Protein AF-A0A534J2T3-F1 (afdb_monomer_lite)

pLDDT: mean 91.85, std 8.79, range [56.56, 98.69]

Sequence (271 aa):
MPLVSGNGFAFAVVSDATGHLTRFYVHPYAFVRPDRTRPLAEGIATTNFIADLAPSSLGAEASVRYIDQSQVIRVSSQYGTGTVFMPFGLPHPALIIDWQGPSAAAATVGWTVRWTHPVASRSAVTVSGVRVRVLRFHGTPEALCLIPLDPGQSNDRGDDAELYGHAAWALMALEPGRSAAPLVRSLLHWRAAHPVPELIRRELSDIEHWRVPAPASVTDRVAREVWRQSEIVLRMAQSREPNSAQRHGHGLIVASLPDGLWFTPWVRDMA

Structure (mmCIF, N/CA/C/O backbone):
data_AF-A0A534J2T3-F1
#
_entry.id   AF-A0A534J2T3-F1
#
loop_
_atom_site.group_PDB
_atom_site.id
_atom_site.type_symbol
_atom_site.label_atom_id
_atom_site.label_alt_id
_atom_site.label_comp_id
_atom_site.label_asym_id
_atom_site.label_entity_id
_atom_site.label_seq_id
_atom_site.pdbx_PDB_ins_code
_atom_site.Cartn_x
_atom_site.Cartn_y
_atom_site.Cartn_z
_atom_site.occupancy
_atom_site.B_iso_or_equiv
_atom_site.auth_seq_id
_atom_site.auth_comp_id
_atom_site.auth_asym_id
_atom_site.auth_atom_id
_atom_site.pdbx_PDB_model_num
ATOM 1 N N . MET A 1 1 ? -4.677 2.406 -16.916 1.00 81.31 1 MET A N 1
ATOM 2 C CA . MET A 1 1 ? -4.353 1.196 -16.135 1.00 81.31 1 MET A CA 1
ATOM 3 C C . MET A 1 1 ? -3.891 1.654 -14.767 1.00 81.31 1 MET A C 1
ATOM 5 O O . MET A 1 1 ? -2.988 2.483 -14.722 1.00 81.31 1 MET A O 1
ATOM 9 N N . PRO A 1 2 ? -4.492 1.151 -13.678 1.00 93.88 2 PRO A N 1
ATOM 10 C CA . PRO A 1 2 ? -4.112 1.563 -12.334 1.00 93.88 2 PRO A CA 1
ATOM 11 C C . PRO A 1 2 ? -2.638 1.250 -12.054 1.00 93.88 2 PRO A C 1
ATOM 13 O O . PRO A 1 2 ? -2.071 0.313 -12.620 1.00 93.88 2 PRO A O 1
ATOM 16 N N . LEU A 1 3 ? -2.029 2.028 -11.163 1.00 97.19 3 LEU A N 1
ATOM 17 C CA . LEU A 1 3 ? -0.681 1.775 -10.667 1.00 97.19 3 LEU A CA 1
ATOM 18 C C . LEU A 1 3 ? -0.761 1.010 -9.350 1.00 97.19 3 LEU A C 1
ATOM 20 O O . LEU A 1 3 ? -1.631 1.262 -8.516 1.00 97.19 3 LEU A O 1
ATOM 24 N N . VAL A 1 4 ? 0.177 0.090 -9.153 1.00 97.69 4 VAL A N 1
ATOM 25 C CA . VAL A 1 4 ? 0.256 -0.744 -7.951 1.00 97.69 4 VAL A CA 1
ATOM 26 C C . VAL A 1 4 ? 1.525 -0.434 -7.186 1.00 97.69 4 VAL A C 1
ATOM 28 O O . VAL A 1 4 ? 2.596 -0.284 -7.768 1.00 97.69 4 VAL A O 1
ATOM 31 N N . SER A 1 5 ? 1.399 -0.380 -5.873 1.00 98.44 5 SER A N 1
ATOM 32 C CA . SER A 1 5 ? 2.520 -0.409 -4.952 1.00 98.44 5 SER A CA 1
ATOM 33 C C . SER A 1 5 ? 2.426 -1.687 -4.120 1.00 98.44 5 SER A C 1
ATOM 35 O O . SER A 1 5 ? 1.334 -2.096 -3.728 1.00 98.44 5 SER A O 1
ATOM 37 N N . GLY A 1 6 ? 3.553 -2.351 -3.881 1.00 97.75 6 GLY A N 1
ATOM 38 C CA . GLY A 1 6 ? 3.606 -3.595 -3.123 1.00 97.75 6 GLY A CA 1
ATOM 39 C C . GLY A 1 6 ? 4.986 -3.818 -2.531 1.00 97.75 6 GLY A C 1
ATOM 40 O O . GLY A 1 6 ? 5.987 -3.403 -3.106 1.00 97.75 6 GLY A O 1
ATOM 41 N N . ASN A 1 7 ? 5.048 -4.487 -1.382 1.00 97.31 7 ASN A N 1
ATOM 42 C CA . ASN A 1 7 ? 6.313 -4.797 -0.705 1.00 97.31 7 ASN A CA 1
ATOM 43 C C . ASN A 1 7 ? 6.554 -6.298 -0.484 1.00 97.31 7 ASN A C 1
ATOM 45 O O . ASN A 1 7 ? 7.475 -6.677 0.250 1.00 97.31 7 ASN A O 1
ATOM 49 N N . GLY A 1 8 ? 5.723 -7.134 -1.110 1.00 96.44 8 GLY A N 1
ATOM 50 C CA . GLY A 1 8 ? 5.697 -8.584 -0.941 1.00 96.44 8 GLY A CA 1
ATOM 51 C C . GLY A 1 8 ? 4.920 -9.067 0.286 1.00 96.44 8 GLY A C 1
ATOM 52 O O . GLY A 1 8 ? 4.858 -10.266 0.520 1.00 96.44 8 GLY A O 1
ATOM 53 N N . PHE A 1 9 ? 4.316 -8.174 1.072 1.00 97.12 9 PHE A N 1
ATOM 54 C CA . PHE A 1 9 ? 3.398 -8.542 2.160 1.00 97.12 9 PHE A CA 1
ATOM 55 C C . PHE A 1 9 ? 1.959 -8.124 1.869 1.00 97.12 9 PHE A C 1
ATOM 57 O O . PHE A 1 9 ? 1.040 -8.627 2.495 1.00 97.12 9 PHE A O 1
ATOM 64 N N . ALA A 1 10 ? 1.759 -7.186 0.948 1.00 97.19 10 ALA A N 1
ATOM 65 C CA . ALA A 1 10 ? 0.463 -6.626 0.607 1.00 97.19 10 ALA A CA 1
ATOM 66 C C . ALA A 1 10 ? 0.568 -5.799 -0.685 1.00 97.19 10 ALA A C 1
ATOM 68 O O . ALA A 1 10 ? 1.675 -5.557 -1.182 1.00 97.19 10 ALA A O 1
ATOM 69 N N . PHE A 1 11 ? -0.584 -5.350 -1.188 1.00 98.12 11 PHE A N 1
ATOM 70 C CA . PHE A 1 11 ? -0.693 -4.462 -2.346 1.00 98.12 11 PHE A CA 1
ATOM 71 C C . PHE A 1 11 ? -1.612 -3.274 -2.073 1.00 98.12 11 PHE A C 1
ATOM 73 O O . PHE A 1 11 ? -2.664 -3.416 -1.452 1.00 98.12 11 PHE A O 1
ATOM 80 N N . ALA A 1 12 ? -1.262 -2.123 -2.634 1.00 98.38 12 ALA A N 1
ATOM 81 C CA . ALA A 1 12 ? -2.115 -0.953 -2.755 1.00 98.38 12 ALA A CA 1
ATOM 82 C C . ALA A 1 12 ? -2.309 -0.608 -4.234 1.00 98.38 12 ALA A C 1
ATOM 84 O O . ALA A 1 12 ? -1.358 -0.659 -5.015 1.00 98.38 12 ALA A O 1
ATOM 85 N N . VAL A 1 13 ? -3.534 -0.248 -4.617 1.00 98.19 13 VAL A N 1
ATOM 86 C CA . VAL A 1 13 ? -3.891 0.061 -6.010 1.00 98.19 13 VAL A CA 1
ATOM 87 C C . VAL A 1 13 ? -4.368 1.503 -6.104 1.00 98.19 13 VAL A C 1
ATOM 89 O O . VAL A 1 13 ? -5.305 1.892 -5.408 1.00 98.19 13 VAL A O 1
ATOM 92 N N . VAL A 1 14 ? -3.753 2.283 -6.989 1.00 98.12 14 VAL A N 1
ATOM 93 C CA . VAL A 1 14 ? -4.101 3.678 -7.276 1.00 98.12 14 VAL A CA 1
ATOM 94 C C . VAL A 1 14 ? -4.698 3.766 -8.676 1.00 98.12 14 VAL A C 1
ATOM 96 O O . VAL A 1 14 ? -4.085 3.344 -9.654 1.00 98.12 14 VAL A O 1
ATOM 99 N N . SER A 1 15 ? -5.903 4.322 -8.775 1.00 96.25 15 SER A N 1
ATOM 100 C CA . SER A 1 15 ? -6.558 4.618 -10.050 1.00 96.25 15 SER A CA 1
ATOM 101 C C . SER A 1 15 ? -5.751 5.663 -10.815 1.00 96.25 15 SER A C 1
ATOM 103 O O . SER A 1 15 ? -5.528 6.755 -10.298 1.00 96.25 15 SER A O 1
ATOM 105 N N . ASP A 1 16 ? -5.347 5.369 -12.051 1.00 94.25 16 ASP A N 1
ATOM 106 C CA . ASP A 1 16 ? -4.656 6.341 -12.906 1.00 94.25 16 ASP A CA 1
ATOM 107 C C . ASP A 1 16 ? -5.592 7.421 -13.458 1.00 94.25 16 ASP A C 1
ATOM 109 O O . ASP A 1 16 ? -5.130 8.491 -13.841 1.00 94.25 16 ASP A O 1
ATOM 113 N N . ALA A 1 17 ? -6.902 7.160 -13.452 1.00 93.31 17 ALA A N 1
ATOM 114 C CA . ALA A 1 17 ? -7.919 8.110 -13.885 1.00 93.31 17 ALA A CA 1
ATOM 115 C C . ALA A 1 17 ? -8.240 9.173 -12.824 1.00 93.31 17 ALA A C 1
ATOM 117 O O . ALA A 1 17 ? -8.604 10.290 -13.175 1.00 93.31 17 ALA A O 1
ATOM 118 N N . THR A 1 18 ? -8.146 8.828 -11.535 1.00 94.38 18 THR A N 1
ATOM 119 C CA . THR A 1 18 ? -8.595 9.713 -10.443 1.00 94.38 18 THR A CA 1
ATOM 120 C C . THR A 1 18 ? -7.515 10.036 -9.417 1.00 94.38 18 THR A C 1
ATOM 122 O O . THR A 1 18 ? -7.668 10.987 -8.664 1.00 94.38 18 THR A O 1
ATOM 125 N N . GLY A 1 19 ? -6.436 9.253 -9.327 1.00 95.94 19 GLY A N 1
ATOM 126 C CA . GLY A 1 19 ? -5.457 9.358 -8.239 1.00 95.94 19 GLY A CA 1
ATOM 127 C C . GLY A 1 19 ? -5.933 8.788 -6.902 1.00 95.94 19 GLY A C 1
ATOM 128 O O . GLY A 1 19 ? -5.190 8.835 -5.924 1.00 95.94 19 GLY A O 1
ATOM 129 N N . HIS A 1 20 ? -7.144 8.227 -6.849 1.00 97.06 20 HIS A N 1
ATOM 130 C CA . HIS A 1 20 ? -7.679 7.605 -5.643 1.00 97.06 20 HIS A CA 1
ATOM 131 C C . HIS A 1 20 ? -7.018 6.253 -5.402 1.00 97.06 20 HIS A C 1
ATOM 133 O O . HIS A 1 20 ? -6.811 5.465 -6.330 1.00 97.06 20 HIS A O 1
ATOM 139 N N . LEU A 1 21 ? -6.760 5.944 -4.137 1.00 97.75 21 LEU A N 1
ATOM 140 C CA . LEU A 1 21 ? -6.407 4.602 -3.718 1.00 97.75 21 LEU A CA 1
ATOM 141 C C . LEU A 1 21 ? -7.692 3.777 -3.615 1.00 97.75 21 LEU A C 1
ATOM 143 O O . LEU A 1 21 ? -8.593 4.075 -2.837 1.00 97.75 21 LEU A O 1
ATOM 147 N N . THR A 1 22 ? -7.788 2.748 -4.447 1.00 97.69 22 THR A N 1
ATOM 148 C CA . THR A 1 22 ? -9.017 1.969 -4.650 1.00 97.69 22 THR A CA 1
ATOM 149 C C . THR A 1 22 ? -8.973 0.608 -3.977 1.00 97.69 22 THR A C 1
ATOM 151 O O . THR A 1 22 ? -10.028 0.002 -3.812 1.00 97.69 22 THR A O 1
ATOM 154 N N . ARG A 1 23 ? -7.784 0.121 -3.594 1.00 97.88 23 ARG A N 1
ATOM 155 C CA . ARG A 1 23 ? -7.586 -1.151 -2.885 1.00 97.88 23 ARG A CA 1
ATOM 156 C C . ARG A 1 23 ? -6.411 -1.071 -1.921 1.00 97.88 23 ARG A C 1
ATOM 158 O O . ARG A 1 23 ? -5.393 -0.456 -2.238 1.00 97.88 23 ARG A O 1
ATOM 165 N N . PHE A 1 24 ? -6.530 -1.784 -0.808 1.00 98.06 24 PHE A N 1
ATOM 166 C CA . PHE A 1 24 ? -5.425 -2.189 0.056 1.00 98.06 24 PHE A CA 1
ATOM 167 C C . PHE A 1 24 ? -5.625 -3.655 0.455 1.00 98.06 24 PHE A C 1
ATOM 169 O O . PHE A 1 24 ? -6.368 -3.956 1.392 1.00 98.06 24 PHE A O 1
ATOM 176 N N . TYR A 1 25 ? -4.975 -4.547 -0.292 1.00 97.31 25 TYR A N 1
ATOM 177 C CA . TYR A 1 25 ? -4.983 -5.992 -0.084 1.00 97.31 25 TYR A CA 1
ATOM 178 C C . TYR A 1 25 ? -3.942 -6.378 0.958 1.00 97.31 25 TYR A C 1
ATOM 180 O O . TYR A 1 25 ? -2.770 -6.050 0.793 1.00 97.31 25 TYR A O 1
ATOM 188 N N . VAL A 1 26 ? -4.345 -7.095 2.005 1.00 94.44 26 VAL A N 1
ATOM 189 C CA . VAL A 1 26 ? -3.479 -7.368 3.171 1.00 94.44 26 VAL A CA 1
ATOM 190 C C . VAL A 1 26 ? -2.531 -8.555 2.995 1.00 94.44 26 VAL A C 1
ATOM 192 O O . VAL A 1 26 ? -1.716 -8.801 3.877 1.00 94.44 26 VAL A O 1
ATOM 195 N N . HIS A 1 27 ? -2.641 -9.249 1.863 1.00 94.19 27 HIS A N 1
ATOM 196 C CA . HIS A 1 27 ? -1.761 -10.337 1.447 1.00 94.19 27 HIS A CA 1
ATOM 197 C C . HIS A 1 27 ? -1.381 -10.166 -0.029 1.00 94.19 27 HIS A C 1
ATOM 199 O O . HIS A 1 27 ? -2.184 -9.630 -0.803 1.00 94.19 27 HIS A O 1
ATOM 205 N N . PRO A 1 28 ? -0.203 -10.652 -0.457 1.00 93.56 28 PRO A N 1
ATOM 206 C CA . PRO A 1 28 ? 0.293 -10.502 -1.823 1.00 93.56 28 PRO A CA 1
ATOM 207 C C . PRO A 1 28 ? -0.284 -11.563 -2.785 1.00 93.56 28 PRO A C 1
ATOM 209 O O . PRO A 1 28 ? 0.407 -12.014 -3.692 1.00 93.56 28 PRO A O 1
ATOM 212 N N . TYR A 1 29 ? -1.526 -12.010 -2.575 1.00 92.31 29 TYR A N 1
ATOM 213 C CA . TYR A 1 29 ? -2.210 -13.007 -3.407 1.00 92.31 29 TYR A CA 1
ATOM 214 C C . TYR A 1 29 ? -3.734 -12.923 -3.241 1.00 92.31 29 TYR A C 1
ATOM 216 O O . TYR A 1 29 ? -4.225 -12.501 -2.194 1.00 92.31 29 TYR A O 1
ATOM 224 N N . ALA A 1 30 ? -4.487 -13.349 -4.258 1.00 91.94 30 ALA A N 1
ATOM 225 C CA . ALA A 1 30 ? -5.943 -13.181 -4.301 1.00 91.94 30 ALA A CA 1
ATOM 226 C C . ALA A 1 30 ? -6.722 -14.028 -3.288 1.00 91.94 30 ALA A C 1
ATOM 228 O O . ALA A 1 30 ? -7.761 -13.580 -2.809 1.00 91.94 30 ALA A O 1
ATOM 229 N N . PHE A 1 31 ? -6.226 -15.214 -2.923 1.00 91.06 31 PHE A N 1
ATOM 230 C CA . PHE A 1 31 ? -6.928 -16.148 -2.035 1.00 91.06 31 PHE A CA 1
ATOM 231 C C . PHE A 1 31 ? -6.013 -16.646 -0.918 1.00 91.06 31 PHE A C 1
ATOM 233 O O . PHE A 1 31 ? -4.923 -17.146 -1.182 1.00 91.06 31 PHE A O 1
ATOM 240 N N . VAL A 1 32 ? -6.467 -16.534 0.333 1.00 89.69 32 VAL A N 1
ATOM 241 C CA . VAL A 1 32 ? -5.666 -16.848 1.530 1.00 89.69 32 VAL A CA 1
ATOM 242 C C . VAL A 1 32 ? -5.732 -18.309 1.944 1.00 89.69 32 VAL A C 1
ATOM 244 O O . VAL A 1 32 ? -4.811 -18.818 2.578 1.00 89.69 32 VAL A O 1
ATOM 247 N N . ARG A 1 33 ? -6.829 -18.993 1.612 1.00 88.31 33 ARG A N 1
ATOM 248 C CA . ARG A 1 33 ? -7.021 -20.421 1.886 1.00 88.31 33 ARG A CA 1
ATOM 249 C C . ARG A 1 33 ? -8.212 -20.982 1.111 1.00 88.31 33 ARG A C 1
ATOM 251 O O . ARG A 1 33 ? -9.120 -20.220 0.779 1.00 88.31 33 ARG A O 1
ATOM 258 N N . PRO A 1 34 ? -8.290 -22.307 0.926 1.00 88.75 34 PRO A N 1
ATOM 259 C CA . PRO A 1 34 ? -9.488 -22.954 0.404 1.00 88.75 34 PRO A CA 1
ATOM 260 C C . PRO A 1 34 ? -10.726 -22.709 1.280 1.00 88.75 34 PRO A C 1
ATOM 262 O O . PRO A 1 34 ? -10.643 -22.671 2.516 1.00 88.75 34 PRO A O 1
ATOM 265 N N . ASP A 1 35 ? -11.891 -22.612 0.643 1.00 90.44 35 ASP A N 1
ATOM 266 C CA . ASP A 1 35 ? -13.183 -22.588 1.326 1.00 90.44 35 ASP A CA 1
ATOM 267 C C . ASP A 1 35 ? -13.686 -24.025 1.527 1.00 90.44 35 ASP A C 1
ATOM 269 O O . ASP A 1 35 ? -14.156 -24.681 0.600 1.00 90.44 35 ASP A O 1
ATOM 273 N N . ARG A 1 36 ? -13.609 -24.528 2.765 1.00 89.12 36 ARG A N 1
ATOM 274 C CA . ARG A 1 36 ? -14.045 -25.899 3.093 1.00 89.12 36 ARG A CA 1
ATOM 275 C C . ARG A 1 36 ? -15.543 -26.126 2.892 1.00 89.12 36 ARG A C 1
ATOM 277 O O . ARG A 1 36 ? -15.955 -27.271 2.754 1.00 89.12 36 ARG A O 1
ATOM 284 N N . THR A 1 37 ? -16.347 -25.065 2.901 1.00 92.81 37 THR A N 1
ATOM 285 C CA . THR A 1 37 ? -17.796 -25.161 2.668 1.00 92.81 37 THR A CA 1
ATOM 286 C C . THR A 1 37 ? -18.143 -25.145 1.180 1.00 92.81 37 THR A C 1
ATOM 288 O O . THR A 1 37 ? -19.219 -25.595 0.795 1.00 92.81 37 THR A O 1
ATOM 291 N N . ARG A 1 38 ? -17.218 -24.672 0.335 1.00 92.31 38 ARG A N 1
ATOM 292 C CA . ARG A 1 38 ? -17.345 -24.606 -1.125 1.00 92.31 38 ARG A CA 1
ATOM 293 C C . ARG A 1 38 ? -16.046 -25.099 -1.776 1.00 92.31 38 ARG A C 1
ATOM 295 O O . ARG A 1 38 ? -15.289 -24.295 -2.312 1.00 92.31 38 ARG A O 1
ATOM 302 N N . PRO A 1 39 ? -15.779 -26.417 -1.752 1.00 87.12 39 PRO A N 1
ATOM 303 C CA . PRO A 1 39 ? -14.480 -26.978 -2.134 1.00 87.12 39 PRO A CA 1
ATOM 304 C C . PRO A 1 39 ? -14.114 -26.791 -3.613 1.00 87.12 39 PRO A C 1
ATOM 306 O O . PRO A 1 39 ? -12.954 -26.958 -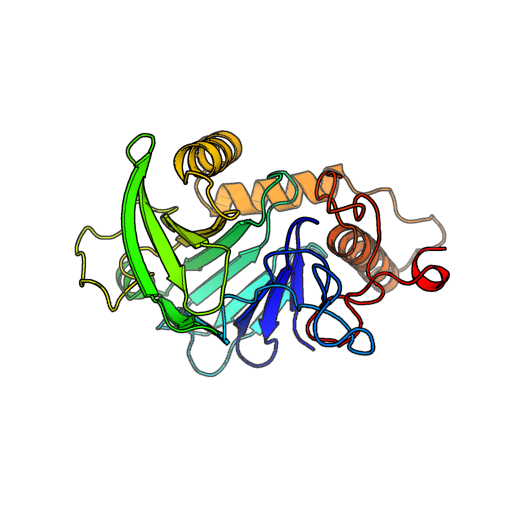3.970 1.00 87.12 39 PRO A O 1
ATOM 309 N N . LEU A 1 40 ? -15.089 -26.459 -4.465 1.00 91.12 40 LEU A N 1
ATOM 310 C CA . LEU A 1 40 ? -14.884 -26.180 -5.890 1.00 91.12 40 LEU A CA 1
ATOM 311 C C . LEU A 1 40 ? -14.780 -24.676 -6.209 1.00 91.12 40 LEU A C 1
ATOM 313 O O . LEU A 1 40 ? -14.641 -24.316 -7.373 1.00 91.12 40 LEU A O 1
ATOM 317 N N . ALA A 1 41 ? -14.892 -23.797 -5.209 1.00 89.69 41 ALA A N 1
ATOM 318 C CA . ALA A 1 41 ? -14.687 -22.361 -5.386 1.00 89.69 41 ALA A CA 1
ATOM 319 C C . ALA A 1 41 ? -13.192 -22.002 -5.326 1.00 89.69 41 ALA A C 1
ATOM 321 O O . ALA A 1 41 ? -12.378 -22.773 -4.822 1.00 89.69 41 ALA A O 1
ATOM 322 N N . GLU A 1 42 ? -12.841 -20.799 -5.787 1.00 86.44 42 GLU A N 1
ATOM 323 C CA . GLU A 1 42 ? -11.454 -20.299 -5.829 1.00 86.44 42 GLU A CA 1
ATOM 324 C C . GLU A 1 42 ? -10.797 -20.224 -4.438 1.00 86.44 42 GLU A C 1
ATOM 326 O O . GLU A 1 42 ? -9.592 -20.427 -4.291 1.00 86.44 42 GLU A O 1
ATOM 331 N N . GLY A 1 43 ? -11.601 -19.989 -3.400 1.00 89.88 43 GLY A N 1
ATOM 332 C CA . GLY A 1 43 ? -11.172 -19.958 -2.008 1.00 89.88 43 GLY A CA 1
ATOM 333 C C . GLY A 1 43 ? -11.733 -18.760 -1.255 1.00 89.88 43 GLY A C 1
ATOM 334 O O . GLY A 1 43 ? -12.650 -18.072 -1.702 1.00 89.88 43 GLY A O 1
ATOM 335 N N . ILE A 1 44 ? -11.178 -18.518 -0.074 1.00 91.19 44 ILE A N 1
ATOM 336 C CA . ILE A 1 44 ? -11.429 -17.309 0.702 1.00 91.19 44 ILE A CA 1
ATOM 337 C C . ILE A 1 44 ? -10.504 -16.223 0.168 1.00 91.19 44 ILE A C 1
ATOM 339 O O . ILE A 1 44 ? -9.284 -16.380 0.225 1.00 91.19 44 ILE A O 1
ATOM 343 N N . ALA A 1 45 ? -11.089 -15.151 -0.360 1.00 92.31 45 ALA A N 1
ATOM 344 C CA . ALA A 1 45 ? -10.336 -14.025 -0.889 1.00 92.31 45 ALA A CA 1
ATOM 345 C C . ALA A 1 45 ? -9.511 -13.333 0.205 1.00 92.31 45 ALA A C 1
ATOM 347 O O . ALA A 1 45 ? -9.875 -13.347 1.383 1.00 92.31 45 ALA A O 1
ATOM 348 N N . THR A 1 46 ? -8.402 -12.721 -0.198 1.00 93.19 46 THR A N 1
ATOM 349 C CA . THR A 1 46 ? -7.651 -11.807 0.660 1.00 93.19 46 THR A CA 1
ATOM 350 C C . THR A 1 46 ? -8.506 -10.603 1.042 1.00 93.19 46 THR A C 1
ATOM 352 O O . THR A 1 46 ? -9.313 -10.107 0.250 1.00 93.19 46 THR A O 1
ATOM 355 N N . THR A 1 47 ? -8.328 -10.122 2.265 1.00 95.56 47 THR A N 1
ATOM 356 C CA . THR A 1 47 ? -9.011 -8.926 2.745 1.00 95.56 47 THR A CA 1
ATOM 357 C C . THR A 1 47 ? -8.545 -7.702 1.963 1.00 95.56 47 THR A C 1
ATOM 359 O O . THR A 1 47 ? -7.345 -7.441 1.849 1.00 95.56 47 THR A O 1
ATOM 362 N N . ASN A 1 48 ? -9.507 -6.914 1.481 1.00 96.69 48 ASN A N 1
ATOM 363 C CA . ASN A 1 48 ? -9.283 -5.570 0.964 1.00 96.69 48 ASN A CA 1
ATOM 364 C C . ASN A 1 48 ? -9.915 -4.546 1.910 1.00 96.69 48 ASN A C 1
ATOM 366 O O . ASN A 1 48 ? -11.136 -4.509 2.034 1.00 96.69 48 ASN A O 1
ATOM 370 N N . PHE A 1 49 ? -9.127 -3.664 2.521 1.00 97.94 49 PHE A N 1
ATOM 371 C CA . PHE A 1 49 ? -9.691 -2.663 3.431 1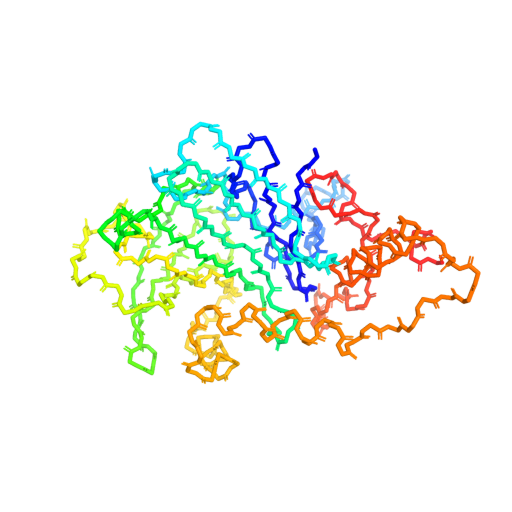.00 97.94 49 PHE A CA 1
ATOM 372 C C . PHE A 1 49 ? -10.344 -1.474 2.726 1.00 97.94 49 PHE A C 1
ATOM 374 O O . PHE A 1 49 ? -11.311 -0.919 3.246 1.00 97.94 49 PHE A O 1
ATOM 381 N N . ILE A 1 50 ? -9.832 -1.064 1.566 1.00 97.69 50 ILE A N 1
ATOM 382 C CA . ILE A 1 50 ? -10.167 0.235 0.972 1.00 97.69 50 ILE A CA 1
ATOM 383 C C . ILE A 1 50 ? -11.022 0.037 -0.274 1.00 97.69 50 ILE A C 1
ATOM 385 O O . ILE A 1 50 ? -10.648 -0.714 -1.172 1.00 97.69 50 ILE A O 1
ATOM 389 N N . ALA A 1 51 ? -12.157 0.733 -0.323 1.00 97.31 51 ALA A N 1
ATOM 390 C CA . ALA A 1 51 ? -12.977 0.860 -1.523 1.00 97.31 51 ALA A CA 1
ATOM 391 C C . ALA A 1 51 ? -12.711 2.187 -2.241 1.00 97.31 51 ALA A C 1
ATOM 393 O O . ALA A 1 51 ? -12.814 2.248 -3.464 1.00 97.31 51 ALA A O 1
ATOM 394 N N . ASP A 1 52 ? -12.418 3.245 -1.483 1.00 96.94 52 ASP A N 1
ATOM 395 C CA . ASP A 1 52 ? -11.998 4.548 -1.995 1.00 96.94 52 ASP A CA 1
ATOM 396 C C . ASP A 1 52 ? -11.245 5.323 -0.904 1.00 96.94 52 ASP A C 1
ATOM 398 O O . ASP A 1 52 ? -11.697 5.374 0.239 1.00 96.94 52 ASP A O 1
ATOM 402 N N . LEU A 1 53 ? -10.093 5.900 -1.229 1.00 96.62 53 LEU A N 1
ATOM 403 C CA . LEU A 1 53 ? -9.318 6.757 -0.337 1.00 96.62 53 LEU A CA 1
ATOM 404 C C . LEU A 1 53 ? -8.629 7.844 -1.160 1.00 96.62 53 LEU A C 1
ATOM 406 O O . LEU A 1 53 ? -7.890 7.548 -2.099 1.00 96.62 53 LEU A O 1
ATOM 410 N N . ALA A 1 54 ? -8.825 9.096 -0.766 1.00 94.88 54 ALA A N 1
ATOM 411 C CA . ALA A 1 54 ? -8.199 10.242 -1.407 1.00 94.88 54 ALA A CA 1
ATOM 412 C C . ALA A 1 54 ? -8.010 11.395 -0.412 1.00 94.88 54 ALA A C 1
ATOM 414 O O . ALA A 1 54 ? -8.751 11.493 0.572 1.00 94.88 54 ALA A O 1
ATOM 415 N N . PRO A 1 55 ? -7.043 12.293 -0.654 1.00 91.50 55 PRO A N 1
ATOM 416 C CA . PRO A 1 55 ? -7.022 13.588 0.005 1.00 91.50 55 PRO A CA 1
ATOM 417 C C . PRO A 1 55 ? -8.338 14.321 -0.261 1.00 91.50 55 PRO A C 1
ATOM 419 O O . PRO A 1 55 ? -8.773 14.410 -1.409 1.00 91.50 55 PRO A O 1
ATOM 422 N N . SER A 1 56 ? -8.936 14.926 0.768 1.00 88.12 56 SER A N 1
ATOM 423 C CA . SER A 1 56 ? -10.210 15.656 0.631 1.00 88.12 56 SER A CA 1
ATOM 424 C C . SER A 1 56 ? -10.145 16.818 -0.375 1.00 88.12 56 SER A C 1
ATOM 426 O O . SER A 1 56 ? -11.173 17.324 -0.813 1.00 88.12 56 SER A O 1
ATOM 428 N N . SER A 1 57 ? -8.935 17.269 -0.722 1.00 86.19 57 SER A N 1
ATOM 429 C CA . SER A 1 57 ? -8.665 18.359 -1.662 1.00 86.19 57 SER A CA 1
ATOM 430 C C . SER A 1 57 ? -8.247 17.899 -3.061 1.00 86.19 57 SER A C 1
ATOM 432 O O . SER A 1 57 ? -7.967 18.757 -3.888 1.00 86.19 57 SER A O 1
ATOM 434 N N . LEU A 1 58 ? -8.194 16.592 -3.355 1.00 84.94 58 LEU A N 1
ATOM 435 C CA . LEU A 1 58 ? -7.574 16.058 -4.578 1.00 84.94 58 LEU A CA 1
ATOM 436 C C . LEU A 1 58 ? -8.159 16.641 -5.883 1.00 84.94 58 LEU A C 1
ATOM 438 O O . LEU A 1 58 ? -7.422 16.797 -6.854 1.00 84.94 58 LEU A 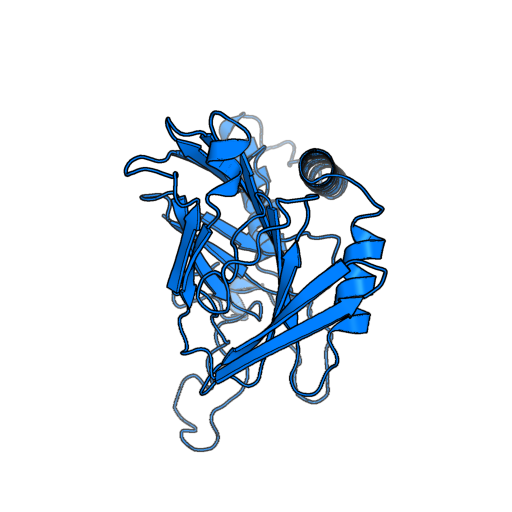O 1
ATOM 442 N N . GLY A 1 59 ? -9.417 17.088 -5.886 1.00 82.81 59 GLY A N 1
ATOM 443 C CA . GLY A 1 59 ? -10.079 17.608 -7.085 1.00 82.81 59 GLY A CA 1
ATOM 444 C C . GLY A 1 59 ? -10.446 16.495 -8.071 1.00 82.81 59 GLY A C 1
ATOM 445 O O . GLY A 1 59 ? -10.269 15.319 -7.776 1.00 82.81 59 GLY A O 1
ATOM 446 N N . ALA A 1 60 ? -10.998 16.864 -9.231 1.00 82.56 60 ALA A N 1
ATOM 447 C CA . ALA A 1 60 ? -11.463 15.894 -10.231 1.00 82.56 60 ALA A CA 1
ATOM 448 C C . ALA A 1 60 ? -10.355 15.399 -11.178 1.00 82.56 60 ALA A C 1
ATOM 450 O O . ALA A 1 60 ? -10.430 14.278 -11.672 1.00 82.56 60 ALA A O 1
ATOM 451 N N . GLU A 1 61 ? -9.338 16.226 -11.432 1.00 87.25 61 GLU A N 1
ATOM 452 C CA . GLU A 1 61 ? -8.232 15.903 -12.334 1.00 87.25 61 GLU A CA 1
ATOM 453 C C . GLU A 1 61 ? -6.943 15.679 -11.542 1.00 87.25 61 GLU A C 1
ATOM 455 O O . GLU A 1 61 ? -6.487 16.565 -10.812 1.00 87.25 61 GLU A O 1
ATOM 460 N N . ALA A 1 62 ? -6.334 14.506 -11.717 1.00 93.75 62 ALA A N 1
ATOM 461 C CA . ALA A 1 62 ? -5.055 14.161 -11.117 1.00 93.75 62 ALA A CA 1
ATOM 462 C C . ALA A 1 62 ? -4.148 13.456 -12.132 1.00 93.75 62 ALA A C 1
ATOM 464 O O . ALA A 1 62 ? -4.589 12.615 -12.911 1.00 93.75 62 ALA A O 1
ATOM 465 N N . SER A 1 63 ? -2.855 13.768 -12.095 1.00 96.31 63 SER A N 1
ATOM 466 C CA . SER A 1 63 ? -1.822 13.000 -12.785 1.00 96.31 63 SER A CA 1
ATOM 467 C C . SER A 1 63 ? -1.245 11.951 -11.842 1.00 96.31 63 SER A C 1
ATOM 469 O O . SER A 1 63 ? -0.863 12.285 -10.716 1.00 96.31 63 SER A O 1
ATOM 471 N N . VAL A 1 64 ? -1.128 10.712 -12.316 1.00 97.88 64 VAL A N 1
ATOM 472 C CA . VAL A 1 64 ? -0.634 9.571 -11.536 1.00 97.88 64 VAL A CA 1
ATOM 473 C C . VAL A 1 64 ? 0.532 8.927 -12.276 1.00 97.88 64 VAL A C 1
ATOM 475 O O . VAL A 1 64 ? 0.416 8.612 -13.458 1.00 97.88 64 VAL A O 1
ATOM 478 N N . ARG A 1 65 ? 1.676 8.749 -11.608 1.00 97.62 65 ARG A N 1
ATOM 479 C CA . ARG A 1 65 ? 2.864 8.122 -12.217 1.00 97.62 65 ARG A CA 1
ATOM 480 C C . ARG A 1 65 ? 3.784 7.476 -11.190 1.00 97.62 65 ARG A C 1
ATOM 482 O O . ARG A 1 65 ? 3.846 7.937 -10.053 1.00 97.62 65 ARG A O 1
ATOM 489 N N . TYR A 1 66 ? 4.567 6.486 -11.608 1.00 98.00 66 TYR A N 1
ATOM 490 C CA . TYR A 1 66 ? 5.719 6.042 -10.825 1.00 98.00 66 TYR A CA 1
ATOM 491 C C . TYR A 1 66 ? 6.818 7.111 -10.817 1.00 98.00 66 TYR A C 1
ATOM 493 O O . TYR A 1 66 ? 7.002 7.846 -11.791 1.00 98.00 66 TYR A O 1
ATOM 501 N N . ILE A 1 67 ? 7.551 7.195 -9.710 1.00 97.94 67 ILE A N 1
ATOM 502 C CA . ILE A 1 67 ? 8.777 7.992 -9.590 1.00 97.94 67 ILE A CA 1
ATOM 503 C C . ILE A 1 67 ? 9.963 7.079 -9.920 1.00 97.94 67 ILE A C 1
ATOM 505 O O . ILE A 1 67 ? 10.047 5.995 -9.352 1.00 97.94 67 ILE A O 1
ATOM 509 N N . ASP A 1 68 ? 10.855 7.495 -10.822 1.00 96.69 68 ASP A N 1
ATOM 510 C CA . ASP A 1 68 ? 12.147 6.839 -11.107 1.00 96.69 68 ASP A CA 1
ATOM 511 C C . ASP A 1 68 ? 12.058 5.313 -11.330 1.00 96.69 68 ASP A C 1
ATOM 513 O O . ASP A 1 68 ? 12.814 4.514 -10.771 1.00 96.69 68 ASP A O 1
ATOM 517 N N . GLN A 1 69 ? 11.055 4.899 -12.115 1.00 97.06 69 GLN A N 1
ATOM 518 C CA . GLN A 1 69 ? 10.739 3.496 -12.417 1.00 97.06 69 GLN A CA 1
ATOM 519 C C . GLN A 1 69 ? 10.606 2.595 -11.167 1.00 97.06 69 GLN A C 1
ATOM 521 O O . GLN A 1 69 ? 10.921 1.401 -11.203 1.00 97.06 69 GLN A O 1
ATOM 526 N N . SER A 1 70 ? 10.207 3.173 -10.031 1.00 97.50 70 SER A N 1
ATOM 527 C CA . SER A 1 70 ? 10.057 2.499 -8.738 1.00 97.50 70 SER A CA 1
ATOM 528 C C . SER A 1 70 ? 8.619 2.004 -8.505 1.00 97.50 70 SER A C 1
ATOM 530 O O . SER A 1 70 ? 7.810 1.933 -9.427 1.00 97.50 70 SER A O 1
ATOM 532 N N . GLN A 1 71 ? 8.309 1.644 -7.256 1.00 97.62 71 GLN A N 1
ATOM 533 C CA . GLN A 1 71 ? 6.950 1.354 -6.777 1.00 97.62 71 GLN A CA 1
ATOM 534 C C . GLN A 1 71 ? 6.291 2.561 -6.091 1.00 97.62 71 GLN A C 1
ATOM 536 O O . GLN A 1 71 ? 5.110 2.510 -5.753 1.00 97.62 71 GLN A O 1
ATOM 541 N N . VAL A 1 72 ? 7.040 3.654 -5.902 1.00 98.62 72 VAL A N 1
ATOM 542 C CA . VAL A 1 72 ? 6.521 4.887 -5.315 1.00 98.62 72 VAL A CA 1
ATOM 543 C C . VAL A 1 72 ? 5.677 5.604 -6.359 1.00 98.62 72 VAL A C 1
ATOM 545 O O . VAL A 1 72 ? 6.174 6.011 -7.413 1.00 98.62 72 VAL A O 1
ATOM 548 N N . ILE A 1 73 ? 4.396 5.770 -6.056 1.00 98.69 73 ILE A N 1
ATOM 549 C CA . ILE A 1 73 ? 3.429 6.427 -6.928 1.00 98.69 73 ILE A CA 1
ATOM 550 C C . ILE A 1 73 ? 3.310 7.882 -6.492 1.00 98.69 73 ILE A C 1
ATOM 552 O O . ILE A 1 73 ? 3.054 8.169 -5.325 1.00 98.69 73 ILE A O 1
ATOM 556 N N . ARG A 1 74 ? 3.470 8.809 -7.437 1.00 98.25 74 ARG A N 1
ATOM 557 C CA . ARG A 1 74 ? 3.133 10.220 -7.263 1.00 98.25 74 ARG A CA 1
ATOM 558 C C . ARG A 1 74 ? 1.736 10.480 -7.796 1.00 98.25 74 ARG A C 1
ATOM 560 O O . ARG A 1 74 ? 1.442 10.136 -8.939 1.00 98.25 74 ARG A O 1
ATOM 567 N N . VAL A 1 75 ? 0.937 11.157 -6.982 1.00 97.50 75 VAL A N 1
ATOM 568 C CA . VAL A 1 75 ? -0.344 11.746 -7.373 1.00 97.50 75 VAL A CA 1
ATOM 569 C C . VAL A 1 75 ? -0.190 13.260 -7.302 1.00 97.50 75 VAL A C 1
ATOM 571 O O . VAL A 1 75 ? 0.286 13.784 -6.295 1.00 97.50 75 VAL A O 1
ATOM 574 N N . SER A 1 76 ? -0.554 13.975 -8.360 1.00 95.50 76 SER A N 1
ATOM 575 C CA . SER A 1 76 ? -0.491 15.441 -8.398 1.00 95.50 76 SER A CA 1
ATOM 576 C C . SER A 1 76 ? -1.767 16.011 -9.001 1.00 95.50 76 SER A C 1
ATOM 578 O O . SER A 1 76 ? -2.263 15.482 -9.989 1.00 95.50 76 SER A O 1
ATOM 580 N N . SER A 1 77 ? -2.269 17.103 -8.439 1.00 93.19 77 SER A N 1
ATOM 581 C CA . SER A 1 77 ? -3.372 17.889 -8.989 1.00 93.19 77 SER A CA 1
ATOM 582 C C . SER A 1 77 ? -3.072 19.380 -8.839 1.00 93.19 77 SER A C 1
ATOM 584 O O . SER A 1 77 ? -2.050 19.775 -8.272 1.00 93.19 77 SER A O 1
ATOM 586 N N . GLN A 1 78 ? -3.976 20.239 -9.307 1.00 89.88 78 GLN A N 1
ATOM 587 C CA . GLN A 1 78 ? -3.876 21.684 -9.065 1.00 89.88 78 GLN A CA 1
ATOM 588 C C . GLN A 1 78 ? -3.922 22.060 -7.569 1.00 89.88 78 GLN A C 1
ATOM 590 O O . GLN A 1 78 ? -3.561 23.175 -7.199 1.00 89.88 78 GLN A O 1
ATOM 595 N N . TYR A 1 79 ? -4.352 21.133 -6.706 1.00 89.38 79 TYR A N 1
ATOM 596 C CA . TYR A 1 79 ? -4.499 21.328 -5.264 1.00 89.38 79 TYR A CA 1
ATOM 597 C C . TYR A 1 79 ? -3.405 20.641 -4.444 1.00 89.38 79 TYR A C 1
ATOM 599 O O . TYR A 1 79 ? -3.549 20.513 -3.229 1.00 89.38 79 TYR A O 1
ATOM 607 N N . GLY A 1 80 ? -2.325 20.183 -5.072 1.00 91.31 80 GLY A N 1
ATOM 608 C CA . GLY A 1 80 ? -1.188 19.640 -4.344 1.00 91.31 80 GLY A CA 1
ATOM 609 C C . GLY A 1 80 ? -0.579 18.403 -4.973 1.00 91.31 80 GLY A C 1
ATOM 610 O O . GLY A 1 80 ? -0.884 18.004 -6.097 1.00 91.31 80 GLY A O 1
ATOM 611 N N . THR A 1 81 ? 0.323 17.792 -4.219 1.00 94.06 81 THR A N 1
ATOM 612 C CA . THR A 1 81 ? 0.965 16.543 -4.604 1.00 94.06 81 THR A CA 1
ATOM 613 C C . THR A 1 81 ? 1.094 15.633 -3.400 1.00 94.06 81 THR A C 1
ATOM 615 O O . THR A 1 81 ? 1.325 16.090 -2.287 1.00 94.06 81 THR A O 1
ATOM 618 N N . GLY A 1 82 ? 1.003 14.335 -3.629 1.00 94.88 82 GLY A N 1
ATOM 619 C CA . GLY A 1 82 ? 1.213 13.324 -2.610 1.00 94.88 82 GLY A CA 1
ATOM 620 C C . GLY A 1 82 ? 1.898 12.100 -3.174 1.00 94.88 82 GLY A C 1
ATOM 621 O O . GLY A 1 82 ? 2.092 11.974 -4.392 1.00 94.88 82 GLY A O 1
ATOM 622 N N . THR A 1 83 ? 2.267 11.195 -2.281 1.00 97.88 83 THR A N 1
ATOM 623 C CA . THR A 1 83 ? 2.806 9.895 -2.646 1.00 97.88 83 THR A CA 1
ATOM 624 C C . THR A 1 83 ? 2.065 8.759 -1.967 1.00 97.88 83 THR A C 1
ATOM 626 O O . THR A 1 83 ? 1.490 8.900 -0.888 1.00 97.88 83 THR A O 1
ATOM 629 N N . VAL A 1 84 ? 2.080 7.620 -2.648 1.00 98.56 84 VAL A N 1
ATOM 630 C CA . VAL A 1 84 ? 1.552 6.344 -2.182 1.00 98.56 84 VAL A CA 1
ATOM 631 C C . VAL A 1 84 ? 2.646 5.310 -2.401 1.00 98.56 84 VAL A C 1
ATOM 633 O O . VAL A 1 84 ? 3.115 5.148 -3.530 1.00 98.56 84 VAL A O 1
ATOM 636 N N . PHE A 1 85 ? 3.072 4.619 -1.345 1.00 98.56 85 PHE A N 1
ATOM 637 C CA . PHE A 1 85 ? 4.049 3.538 -1.476 1.00 98.56 85 PHE A CA 1
ATOM 638 C C . PHE A 1 85 ? 3.981 2.525 -0.331 1.00 98.56 85 PHE A C 1
ATOM 640 O O . PHE A 1 85 ? 3.506 2.819 0.765 1.00 98.56 85 PHE A O 1
ATOM 647 N N . MET A 1 86 ? 4.494 1.323 -0.576 1.00 98.44 86 MET A N 1
ATOM 648 C CA . MET A 1 86 ? 4.581 0.230 0.386 1.00 98.44 86 MET A CA 1
ATOM 649 C C . MET A 1 86 ? 6.053 -0.101 0.612 1.00 98.44 86 MET A C 1
ATOM 651 O O . MET A 1 86 ? 6.701 -0.547 -0.330 1.00 98.44 86 MET A O 1
ATOM 655 N N . PRO A 1 87 ? 6.637 0.117 1.800 1.00 97.56 87 PRO A N 1
ATOM 656 C CA . PRO A 1 87 ? 8.091 0.097 1.924 1.00 97.56 87 PRO A CA 1
ATOM 657 C C . PRO A 1 87 ? 8.691 -1.305 1.799 1.00 97.56 87 PRO A C 1
ATOM 659 O O . PRO A 1 87 ? 8.313 -2.209 2.554 1.00 97.56 87 PRO A O 1
ATOM 662 N N . PHE A 1 88 ? 9.684 -1.494 0.924 1.00 95.62 88 PHE A N 1
ATOM 663 C CA . PHE A 1 88 ? 10.357 -2.791 0.779 1.00 95.62 88 PHE A CA 1
ATOM 664 C C . PHE A 1 88 ? 11.174 -3.192 2.012 1.00 95.62 88 PHE A C 1
ATOM 666 O O . PHE A 1 88 ? 11.323 -4.389 2.288 1.00 95.62 88 PHE A O 1
ATOM 673 N N . GLY A 1 89 ? 11.706 -2.211 2.744 1.00 94.62 89 GLY A N 1
ATOM 674 C CA . GLY A 1 89 ? 12.498 -2.427 3.959 1.00 94.62 89 GLY A CA 1
ATOM 675 C C . GLY A 1 89 ? 11.676 -2.754 5.212 1.00 94.62 89 GLY A C 1
ATOM 676 O O . GLY A 1 89 ? 12.262 -3.045 6.252 1.00 94.62 89 GLY A O 1
ATOM 677 N N . LEU A 1 90 ? 10.341 -2.712 5.139 1.00 96.81 90 LEU A N 1
ATOM 678 C CA . LEU A 1 90 ? 9.450 -2.972 6.271 1.00 96.81 90 LEU A CA 1
ATOM 679 C C . LEU A 1 90 ? 8.734 -4.320 6.073 1.00 96.81 90 LEU A C 1
ATOM 681 O O . LEU A 1 90 ? 7.898 -4.420 5.175 1.00 96.81 90 LEU A O 1
ATOM 685 N N . PRO A 1 91 ? 9.017 -5.360 6.885 1.00 95.88 91 PRO A N 1
ATOM 686 C CA . PRO A 1 91 ? 8.476 -6.709 6.684 1.00 95.88 91 PRO A CA 1
ATOM 687 C C . PRO A 1 91 ? 7.033 -6.864 7.200 1.00 95.88 91 PRO A C 1
ATOM 689 O O . PRO A 1 91 ? 6.723 -7.764 7.980 1.00 95.88 91 PRO A O 1
ATOM 692 N N . HIS A 1 92 ? 6.154 -5.944 6.805 1.00 97.19 92 HIS A N 1
ATOM 693 C CA . HIS A 1 92 ? 4.753 -5.889 7.212 1.00 97.19 92 HIS A CA 1
ATOM 694 C C . HIS A 1 92 ? 3.870 -5.368 6.071 1.00 97.19 92 HIS A C 1
ATOM 696 O O . HIS A 1 92 ? 4.353 -4.594 5.241 1.00 97.19 92 HIS A O 1
ATOM 702 N N . PRO A 1 93 ? 2.572 -5.719 6.049 1.00 97.19 93 PRO A N 1
ATOM 703 C CA . PRO A 1 93 ? 1.598 -5.140 5.128 1.00 97.19 93 PRO A CA 1
ATOM 704 C C . PRO A 1 93 ? 1.344 -3.673 5.500 1.00 97.19 93 PRO A C 1
ATOM 706 O O . PRO A 1 93 ? 0.463 -3.365 6.304 1.00 97.19 93 PRO A O 1
ATOM 709 N N . ALA A 1 94 ? 2.179 -2.778 4.973 1.00 97.75 94 ALA A N 1
ATOM 710 C CA . ALA A 1 94 ? 2.253 -1.379 5.369 1.00 97.75 94 ALA A CA 1
ATOM 711 C C . ALA A 1 94 ? 2.169 -0.462 4.152 1.00 97.75 94 ALA A C 1
ATOM 713 O O . ALA A 1 94 ? 3.032 -0.487 3.278 1.00 97.75 94 ALA A O 1
ATOM 714 N N . LEU A 1 95 ? 1.132 0.361 4.136 1.00 98.69 95 LEU A N 1
ATOM 715 C CA . LEU A 1 95 ? 0.874 1.384 3.139 1.00 98.69 95 LEU A CA 1
ATOM 716 C C . LEU A 1 95 ? 1.207 2.750 3.740 1.00 98.69 95 LEU A C 1
ATOM 718 O O . LEU A 1 95 ? 0.672 3.110 4.786 1.00 98.69 95 LEU A O 1
ATOM 722 N N . ILE A 1 96 ? 2.074 3.507 3.077 1.00 98.56 96 ILE A N 1
ATOM 723 C CA . ILE A 1 96 ? 2.400 4.890 3.417 1.00 98.56 96 ILE A CA 1
ATOM 724 C C . ILE A 1 96 ? 1.717 5.809 2.412 1.00 98.56 96 ILE A C 1
ATOM 726 O O . ILE A 1 96 ? 1.838 5.617 1.200 1.00 98.56 96 ILE A O 1
ATOM 730 N N . ILE A 1 97 ? 1.017 6.811 2.934 1.00 97.81 97 ILE A N 1
ATOM 731 C CA . ILE A 1 97 ? 0.394 7.872 2.149 1.00 97.81 97 ILE A CA 1
ATOM 732 C C . ILE A 1 97 ? 0.791 9.236 2.705 1.00 97.81 97 ILE A C 1
ATOM 734 O O . ILE A 1 97 ? 0.893 9.411 3.923 1.00 97.81 97 ILE A O 1
ATOM 738 N N . ASP A 1 98 ? 0.988 10.209 1.823 1.00 95.25 98 ASP A N 1
ATOM 739 C CA . ASP A 1 98 ? 1.102 11.620 2.185 1.00 95.25 98 ASP A CA 1
ATOM 740 C C . ASP A 1 98 ? 0.423 12.521 1.158 1.00 95.25 98 ASP A C 1
ATOM 742 O O . ASP A 1 98 ? 0.256 12.152 -0.004 1.00 95.25 98 ASP A O 1
ATOM 746 N N . TRP A 1 99 ? 0.030 13.713 1.601 1.00 93.00 99 TRP A N 1
ATOM 747 C CA . TRP A 1 99 ? -0.485 14.762 0.735 1.00 93.00 99 TRP A CA 1
ATOM 748 C C . TRP A 1 99 ? 0.005 16.135 1.179 1.00 93.00 99 TRP A C 1
ATOM 750 O O . TRP A 1 99 ? -0.141 16.536 2.332 1.00 93.00 99 TRP A O 1
ATOM 760 N N . GLN A 1 100 ? 0.551 16.886 0.235 1.00 88.62 100 GLN A N 1
ATOM 761 C CA . GLN A 1 100 ? 1.015 18.253 0.405 1.00 88.62 100 GLN A CA 1
ATOM 762 C C . GLN A 1 100 ? 0.091 19.158 -0.406 1.00 88.62 100 GLN A C 1
ATOM 764 O O . GLN A 1 100 ? 0.232 19.282 -1.623 1.00 88.62 100 GLN A O 1
ATOM 769 N N . GLY A 1 101 ? -0.890 19.752 0.279 1.00 78.06 101 GLY A N 1
ATOM 770 C CA . GLY A 1 101 ? -1.796 20.746 -0.301 1.00 78.06 101 GLY A CA 1
ATOM 771 C C . GLY A 1 101 ? -1.117 22.105 -0.545 1.00 78.06 101 GLY A C 1
ATOM 772 O O . GLY A 1 101 ? 0.017 22.311 -0.111 1.00 78.06 101 GLY A O 1
ATOM 773 N N . PRO A 1 102 ? -1.808 23.086 -1.162 1.00 69.12 102 PRO A N 1
ATOM 774 C CA . PRO A 1 102 ? -1.260 24.422 -1.442 1.00 69.12 102 PRO A CA 1
ATOM 775 C C . PRO A 1 102 ? -0.947 25.223 -0.170 1.00 69.12 102 PRO A C 1
ATOM 777 O O . PRO A 1 102 ? -0.282 26.254 -0.220 1.00 69.12 102 PRO A O 1
ATOM 780 N N . SER A 1 103 ? -1.453 24.774 0.977 1.00 69.31 103 SER A N 1
ATOM 781 C CA . SER A 1 103 ? -1.151 25.319 2.292 1.00 69.31 103 SER A CA 1
ATOM 782 C C . SER A 1 103 ? -1.190 24.208 3.340 1.00 69.31 103 SER A C 1
ATOM 784 O O . SER A 1 103 ? -1.864 23.189 3.160 1.00 69.31 103 SER A O 1
ATOM 786 N N . ALA A 1 104 ? -0.518 24.428 4.473 1.00 64.44 104 ALA A N 1
ATOM 787 C CA . ALA A 1 104 ? -0.566 23.505 5.608 1.00 64.44 104 ALA A CA 1
ATOM 788 C C . ALA A 1 104 ? -2.008 23.267 6.097 1.00 64.44 104 ALA A C 1
ATOM 790 O O . ALA A 1 104 ? -2.366 22.141 6.422 1.00 64.44 104 ALA A O 1
ATOM 791 N N . ALA A 1 105 ? -2.862 24.299 6.066 1.00 64.12 105 ALA A N 1
ATOM 792 C CA . ALA A 1 105 ? -4.274 24.188 6.434 1.00 64.12 105 ALA A CA 1
ATOM 793 C C . ALA A 1 105 ? -5.075 23.305 5.457 1.00 64.12 105 ALA A C 1
ATOM 795 O O . ALA A 1 105 ? -5.906 22.504 5.886 1.00 64.12 105 ALA A O 1
ATOM 796 N N . ALA A 1 106 ? -4.798 23.404 4.152 1.00 62.94 106 ALA A N 1
ATOM 797 C CA . ALA A 1 106 ? -5.442 22.583 3.126 1.00 62.94 106 ALA A CA 1
ATOM 798 C C . ALA A 1 106 ? -5.006 21.108 3.190 1.00 62.94 106 ALA A C 1
ATOM 800 O O . ALA A 1 106 ? -5.818 20.218 2.943 1.00 62.94 106 ALA A O 1
ATOM 801 N N . ALA A 1 107 ? -3.752 20.841 3.571 1.00 60.06 107 ALA A N 1
ATOM 802 C CA . ALA A 1 107 ? -3.243 19.483 3.780 1.00 60.06 107 ALA A CA 1
ATOM 803 C C . ALA A 1 107 ? -3.899 18.788 4.992 1.00 60.06 107 ALA A C 1
ATOM 805 O O . ALA A 1 107 ? -4.059 17.572 5.012 1.00 60.06 107 ALA A O 1
ATOM 806 N N . THR A 1 108 ? -4.333 19.565 5.987 1.00 62.75 108 THR A N 1
ATOM 807 C CA . THR A 1 108 ? -4.921 19.057 7.239 1.00 62.75 108 THR A CA 1
ATOM 808 C C . THR A 1 108 ? -6.441 18.898 7.222 1.00 62.75 108 THR A C 1
ATOM 810 O O . THR A 1 108 ? -6.998 18.387 8.193 1.00 62.75 108 THR A O 1
ATOM 813 N N . VAL A 1 109 ? -7.119 19.271 6.123 1.00 67.25 109 VAL A N 1
ATOM 814 C CA . VAL A 1 109 ? -8.545 18.929 5.900 1.00 67.25 109 VAL A CA 1
ATOM 815 C C . VAL A 1 109 ? -8.744 17.403 5.926 1.00 67.25 109 VAL A C 1
ATOM 817 O O . VAL A 1 109 ? -9.843 16.922 6.199 1.00 67.25 109 VAL A O 1
ATOM 820 N N . GLY A 1 110 ? -7.653 16.651 5.743 1.00 77.25 110 GLY A N 1
ATOM 821 C CA . GLY A 1 110 ? -7.568 15.218 5.966 1.00 77.25 110 GLY A CA 1
ATOM 822 C C . GLY A 1 110 ? -7.856 14.424 4.704 1.00 77.25 110 GLY A C 1
ATOM 823 O O . GLY A 1 110 ? -7.790 14.937 3.584 1.00 77.25 110 GLY A O 1
ATOM 824 N N . TRP A 1 111 ? -8.175 13.157 4.917 1.00 89.81 111 TRP A N 1
ATOM 825 C CA . TRP A 1 111 ? -8.485 12.206 3.862 1.00 89.81 111 TRP A CA 1
ATOM 826 C C . TRP A 1 111 ? -9.952 11.798 3.939 1.00 89.81 111 TRP A C 1
ATOM 828 O O . TRP A 1 111 ? -10.482 11.572 5.029 1.00 89.81 111 TRP A O 1
ATOM 838 N N . THR A 1 112 ? -10.591 11.656 2.783 1.00 90.94 112 THR A N 1
ATOM 839 C CA . THR A 1 112 ? -11.877 10.971 2.660 1.00 90.94 112 THR A CA 1
ATOM 840 C C . THR A 1 112 ? -11.619 9.493 2.448 1.00 90.94 112 THR A C 1
ATOM 842 O O . THR A 1 112 ? -10.858 9.128 1.551 1.00 90.94 112 THR A O 1
ATOM 845 N N . VAL A 1 113 ? -12.264 8.646 3.247 1.00 93.94 113 VAL A N 1
ATOM 846 C CA . VAL A 1 113 ? -12.129 7.195 3.141 1.00 93.94 113 VAL A CA 1
ATOM 847 C C . VAL A 1 113 ? -13.491 6.518 3.112 1.00 93.94 113 VAL A C 1
ATOM 849 O O . VAL A 1 113 ? -14.391 6.835 3.886 1.00 93.94 113 VAL A O 1
ATOM 852 N N . ARG A 1 114 ? -13.622 5.547 2.215 1.00 95.88 114 ARG A N 1
ATOM 853 C CA . ARG A 1 114 ? -14.691 4.560 2.188 1.00 95.88 114 ARG A CA 1
ATOM 854 C C . ARG A 1 114 ? -14.063 3.181 2.296 1.00 95.88 114 ARG A C 1
ATOM 856 O O . ARG A 1 114 ? -13.324 2.736 1.414 1.00 95.88 114 ARG A O 1
ATOM 863 N N . TRP A 1 115 ? -14.392 2.499 3.381 1.00 97.00 115 TRP A N 1
ATOM 864 C CA . TRP A 1 115 ? -13.949 1.138 3.641 1.00 97.00 115 TRP A CA 1
ATOM 865 C C . TRP A 1 115 ? -14.759 0.131 2.816 1.00 97.00 115 TRP A C 1
ATOM 867 O O . TRP A 1 115 ? -15.954 0.323 2.591 1.00 97.00 115 TRP A O 1
ATOM 877 N N . THR A 1 116 ? -14.122 -0.952 2.374 1.00 97.38 116 THR A N 1
ATOM 878 C CA . THR A 1 116 ? -14.799 -2.063 1.672 1.00 97.38 116 THR A CA 1
ATOM 879 C C . THR A 1 116 ? -15.756 -2.808 2.593 1.00 97.38 116 THR A C 1
ATOM 881 O O . THR A 1 116 ? -16.811 -3.275 2.170 1.00 97.38 116 THR A O 1
ATOM 884 N N . HIS A 1 117 ? -15.383 -2.906 3.866 1.00 96.50 117 HIS A N 1
ATOM 885 C CA . HIS A 1 117 ? -16.155 -3.563 4.906 1.00 96.50 117 HIS A CA 1
ATOM 886 C C . HIS A 1 117 ? -16.635 -2.518 5.922 1.00 96.50 117 HIS A C 1
ATOM 888 O O . HIS A 1 117 ? -15.900 -1.571 6.207 1.00 96.50 117 HIS A O 1
ATOM 894 N N . PRO A 1 118 ? -17.833 -2.666 6.511 1.00 95.94 118 PRO A N 1
ATOM 895 C CA . PRO A 1 118 ? -18.273 -1.777 7.582 1.00 95.94 118 PRO A CA 1
ATOM 896 C C . PRO A 1 118 ? -17.371 -1.891 8.820 1.00 95.94 118 PRO A C 1
ATOM 898 O O . PRO A 1 118 ? -17.031 -3.000 9.245 1.00 95.94 118 PRO A O 1
ATOM 901 N N . VAL A 1 119 ? -17.004 -0.755 9.421 1.00 96.00 119 VAL A N 1
ATOM 902 C CA . VAL A 1 119 ? -16.220 -0.714 10.668 1.00 96.00 119 VAL A CA 1
ATOM 903 C C . VAL A 1 119 ? -17.081 -1.237 11.820 1.00 96.00 119 VAL A C 1
ATOM 905 O O . VAL A 1 119 ? -18.104 -0.649 12.153 1.00 96.00 119 VAL A O 1
ATOM 908 N N . ALA A 1 120 ? -16.643 -2.329 12.440 1.00 95.94 120 ALA A N 1
ATOM 909 C CA . ALA A 1 120 ? -17.290 -2.963 13.585 1.00 95.94 120 ALA A CA 1
ATOM 910 C C . ALA A 1 120 ? -16.896 -2.321 14.920 1.00 95.94 120 ALA A C 1
ATOM 912 O O . ALA A 1 120 ? -17.703 -2.246 15.842 1.00 95.94 120 ALA A O 1
ATOM 913 N N . SER A 1 121 ? -15.642 -1.880 15.057 1.00 94.75 121 SER A N 1
ATOM 914 C CA . SER A 1 121 ? -15.183 -1.224 16.284 1.00 94.75 121 SER A CA 1
ATOM 915 C C . SER A 1 121 ? -14.010 -0.292 16.029 1.00 94.75 121 SER A C 1
ATOM 917 O O . SER A 1 121 ? -13.139 -0.604 15.210 1.00 94.75 121 SER A O 1
ATOM 919 N N . ARG A 1 122 ? -13.950 0.780 16.820 1.00 94.56 122 ARG A N 1
ATOM 920 C CA . ARG A 1 122 ? -12.850 1.741 16.875 1.00 94.56 122 ARG A CA 1
ATOM 921 C C . ARG A 1 122 ? -12.212 1.678 18.252 1.00 94.56 122 ARG A C 1
ATOM 923 O O . ARG A 1 122 ? -12.896 1.635 19.269 1.00 94.56 122 ARG A O 1
ATOM 930 N N . SER A 1 123 ? -10.891 1.643 18.286 1.00 93.06 123 SER A N 1
ATOM 931 C CA . SER A 1 123 ? -10.125 1.714 19.529 1.00 93.06 123 SER A CA 1
ATOM 932 C C . SER A 1 123 ? -8.861 2.524 19.302 1.00 93.06 123 SER A C 1
ATOM 934 O O . SER A 1 123 ? -8.407 2.665 18.166 1.00 93.06 123 SER A O 1
ATOM 936 N N . ALA A 1 124 ? -8.290 3.065 20.371 1.00 92.31 124 ALA A N 1
ATOM 937 C CA . ALA A 1 124 ? -7.022 3.771 20.313 1.00 92.31 124 ALA A CA 1
ATOM 938 C C . ALA A 1 124 ? -6.039 3.155 21.305 1.00 92.31 124 ALA A C 1
ATOM 940 O O . ALA A 1 124 ? -6.410 2.806 22.425 1.00 92.31 124 ALA A O 1
ATOM 941 N N . VAL A 1 125 ? -4.782 3.038 20.893 1.00 93.69 125 VAL A N 1
ATOM 942 C CA . VAL A 1 125 ? -3.676 2.612 21.7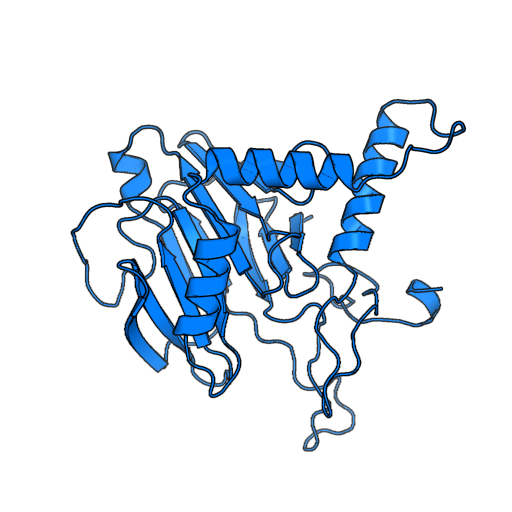50 1.00 93.69 125 VAL A CA 1
ATOM 943 C C . VAL A 1 125 ? -2.514 3.574 21.574 1.00 93.69 125 VAL A C 1
ATOM 945 O O . VAL A 1 125 ? -2.231 4.013 20.463 1.00 93.69 125 VAL A O 1
ATOM 948 N N . THR A 1 126 ? -1.825 3.901 22.661 1.00 95.50 126 THR A N 1
ATOM 949 C CA . THR A 1 126 ? -0.607 4.713 22.591 1.00 95.50 126 THR A CA 1
ATOM 950 C C . THR A 1 126 ? 0.604 3.795 22.620 1.00 95.50 126 THR A C 1
ATOM 952 O O . THR A 1 126 ? 0.765 2.999 23.544 1.00 95.50 126 THR A O 1
ATOM 955 N N . VAL A 1 127 ? 1.468 3.901 21.613 1.00 95.50 127 VAL A N 1
ATOM 956 C CA . VAL A 1 127 ? 2.693 3.102 21.499 1.00 95.50 127 VAL A CA 1
ATOM 957 C C . VAL A 1 127 ? 3.859 4.051 21.284 1.00 95.50 127 VAL A C 1
ATOM 959 O O . VAL A 1 127 ? 3.881 4.790 20.306 1.00 95.50 127 VAL A O 1
ATOM 962 N N . SER A 1 128 ? 4.820 4.051 22.211 1.00 93.31 128 SER A N 1
ATOM 963 C CA . SER A 1 128 ? 5.994 4.938 22.157 1.00 93.31 128 SER A CA 1
ATOM 964 C C . SER A 1 128 ? 5.631 6.419 21.943 1.00 93.31 128 SER A C 1
ATOM 966 O O . SER A 1 128 ? 6.271 7.114 21.162 1.00 93.31 128 SER A O 1
ATOM 968 N N . GLY A 1 129 ? 4.566 6.888 22.604 1.00 90.94 129 GLY A N 1
ATOM 969 C CA . GLY A 1 129 ? 4.078 8.270 22.503 1.00 90.94 129 GLY A CA 1
ATOM 970 C C . GLY A 1 129 ? 3.205 8.573 21.279 1.00 90.94 129 GLY A C 1
ATOM 971 O O . GLY A 1 129 ? 2.634 9.655 21.206 1.00 90.94 129 GLY A O 1
ATOM 972 N N . VAL A 1 130 ? 3.037 7.629 20.348 1.00 92.44 130 VAL A N 1
ATOM 973 C CA . VAL A 1 130 ? 2.181 7.794 19.165 1.00 92.44 130 VAL A CA 1
ATOM 974 C C . VAL A 1 130 ? 0.801 7.202 19.437 1.00 92.44 130 VAL A C 1
ATOM 976 O O . VAL A 1 130 ? 0.689 6.022 19.777 1.00 92.44 130 VAL A O 1
ATOM 979 N N . ARG A 1 131 ? -0.258 8.008 19.281 1.00 93.12 131 ARG A N 1
ATOM 980 C CA . ARG A 1 131 ? -1.650 7.537 19.351 1.00 93.12 131 ARG A CA 1
ATOM 981 C C . ARG A 1 131 ? -2.005 6.840 18.039 1.00 93.12 131 ARG A C 1
ATOM 983 O O . ARG A 1 131 ? -2.012 7.459 16.982 1.00 93.12 131 ARG A O 1
ATOM 990 N N . VAL A 1 132 ? -2.307 5.552 18.125 1.00 94.19 132 VAL A N 1
ATOM 991 C CA . VAL A 1 132 ? -2.653 4.690 16.993 1.00 94.19 132 VAL A CA 1
ATOM 992 C C . VAL A 1 132 ? -4.126 4.344 17.070 1.00 94.19 132 VAL A C 1
ATOM 994 O O . VAL A 1 132 ? -4.600 3.886 18.112 1.00 94.19 132 VAL A O 1
ATOM 997 N N . ARG A 1 133 ? -4.849 4.535 15.966 1.00 94.88 133 ARG A N 1
ATOM 998 C CA . ARG A 1 133 ? -6.240 4.087 15.836 1.00 94.88 133 ARG A CA 1
ATOM 999 C C . ARG A 1 133 ? -6.243 2.662 15.294 1.00 94.88 133 ARG A C 1
ATOM 1001 O O . ARG A 1 133 ? -5.525 2.362 14.348 1.00 94.88 133 ARG A O 1
ATOM 1008 N N . VAL A 1 134 ? -7.029 1.781 15.900 1.00 96.44 134 VAL A N 1
ATOM 1009 C CA . VAL A 1 134 ? -7.180 0.385 15.480 1.00 96.44 134 VAL A CA 1
ATOM 1010 C C . VAL A 1 134 ? -8.638 0.147 15.122 1.00 96.44 134 VAL A C 1
ATOM 1012 O O . VAL A 1 134 ? -9.515 0.207 15.992 1.00 96.44 134 VAL A O 1
ATOM 1015 N N . LEU A 1 135 ? -8.873 -0.130 13.843 1.00 96.88 135 LEU A N 1
ATOM 1016 C CA . LEU A 1 135 ? -10.176 -0.440 13.273 1.00 96.88 135 LEU A CA 1
ATOM 1017 C C . LEU A 1 135 ? -10.340 -1.952 13.142 1.00 96.88 135 LEU A C 1
ATOM 1019 O O . LEU A 1 135 ? -9.430 -2.649 12.693 1.00 96.88 135 LEU A O 1
ATOM 1023 N N . ARG A 1 136 ? -11.514 -2.457 13.514 1.00 97.25 136 ARG A N 1
ATOM 1024 C CA . ARG A 1 136 ? -11.958 -3.817 13.173 1.00 97.25 136 ARG A CA 1
ATOM 1025 C C . ARG A 1 136 ? -13.176 -3.717 12.287 1.00 97.25 136 ARG A C 1
ATOM 1027 O O . ARG A 1 136 ? -13.958 -2.784 12.447 1.00 97.25 136 ARG A O 1
ATOM 1034 N N . PHE A 1 137 ? -13.349 -4.689 11.407 1.00 97.00 137 PHE A N 1
ATOM 1035 C CA . PHE A 1 137 ? -14.380 -4.662 10.381 1.00 97.00 137 PHE A CA 1
ATOM 1036 C C . PHE A 1 137 ? -15.287 -5.884 10.477 1.00 97.00 137 PHE A C 1
ATOM 1038 O O . PHE A 1 137 ? -14.874 -6.958 10.916 1.00 97.00 137 PHE A O 1
ATOM 1045 N N . HIS A 1 138 ? -16.538 -5.725 10.060 1.00 96.69 138 HIS A N 1
ATOM 1046 C CA . HIS A 1 138 ? -17.459 -6.847 9.949 1.00 96.69 138 HIS A CA 1
ATOM 1047 C C . HIS A 1 138 ? -17.019 -7.795 8.827 1.00 96.69 138 HIS A C 1
ATOM 1049 O O . HIS A 1 138 ? -16.675 -7.362 7.728 1.00 96.69 138 HIS A O 1
ATOM 1055 N N . GLY A 1 139 ? -17.045 -9.103 9.102 1.00 92.50 139 GLY A N 1
ATOM 1056 C CA . GLY A 1 139 ? -16.721 -10.137 8.111 1.00 92.50 139 GLY A CA 1
ATOM 1057 C C . GLY A 1 139 ? -15.238 -10.239 7.738 1.00 92.50 139 GLY A C 1
ATOM 1058 O O . GLY A 1 139 ? -14.909 -10.974 6.816 1.00 92.50 139 GLY A O 1
ATOM 1059 N N . THR A 1 140 ? -14.356 -9.533 8.448 1.00 94.06 140 THR A N 1
ATOM 1060 C CA . THR A 1 140 ? -12.908 -9.519 8.208 1.00 94.06 140 THR A CA 1
ATOM 1061 C C . THR A 1 140 ? -12.170 -9.941 9.480 1.00 94.06 140 THR A C 1
ATOM 1063 O O . THR A 1 140 ? -12.445 -9.373 10.541 1.00 94.06 140 THR A O 1
ATOM 1066 N N . PRO A 1 141 ? -11.262 -10.930 9.428 1.00 93.50 141 PRO A N 1
ATOM 1067 C CA . PRO A 1 141 ? -10.529 -11.367 10.613 1.00 93.50 141 PRO A CA 1
ATOM 1068 C C . PRO A 1 141 ? -9.357 -10.434 10.976 1.00 93.50 141 PRO A C 1
ATOM 1070 O O . PRO A 1 141 ? -9.011 -10.329 12.156 1.00 93.50 141 PRO A O 1
ATOM 1073 N N . GLU A 1 142 ? -8.756 -9.747 10.002 1.00 96.50 142 GLU A N 1
ATOM 1074 C CA . GLU A 1 142 ? -7.707 -8.751 10.228 1.00 96.50 142 GLU A CA 1
ATOM 1075 C C . GLU A 1 142 ? -8.267 -7.430 10.782 1.00 96.50 142 GLU A C 1
ATOM 1077 O O . GLU A 1 142 ? -9.413 -7.037 10.551 1.00 96.50 142 GLU A O 1
ATOM 1082 N N . ALA A 1 143 ? -7.414 -6.702 11.498 1.00 97.75 143 ALA A N 1
ATOM 1083 C CA . ALA A 1 143 ? -7.661 -5.322 11.905 1.00 97.75 143 ALA A CA 1
ATOM 1084 C C . ALA A 1 143 ? -6.745 -4.363 11.129 1.00 97.75 143 ALA A C 1
ATOM 1086 O O . ALA A 1 143 ? -5.742 -4.778 10.553 1.00 97.75 143 ALA A O 1
ATOM 1087 N N . LEU A 1 144 ? -7.055 -3.068 11.143 1.00 98.25 144 LEU A N 1
ATOM 1088 C CA . LEU A 1 144 ? -6.250 -2.033 10.495 1.00 98.25 144 LEU A CA 1
ATOM 1089 C C . LEU A 1 144 ? -5.744 -1.024 11.526 1.00 98.25 144 LEU A C 1
ATOM 1091 O O . LEU A 1 144 ? -6.534 -0.431 12.260 1.00 98.25 144 LEU A O 1
ATOM 1095 N N . CYS A 1 145 ? -4.431 -0.814 11.569 1.00 98.25 145 CYS A N 1
ATOM 1096 C CA . CYS A 1 145 ? -3.808 0.247 12.353 1.00 98.25 145 CYS A CA 1
ATOM 1097 C C . CYS A 1 145 ? -3.628 1.492 11.480 1.00 98.25 145 CYS A C 1
ATOM 1099 O O . CYS A 1 145 ? -2.987 1.413 10.434 1.00 98.25 145 CYS A O 1
ATOM 1101 N N . LEU A 1 146 ? -4.145 2.632 11.936 1.00 97.44 146 LEU A N 1
ATOM 1102 C CA . LEU A 1 146 ? -3.908 3.951 11.353 1.00 97.44 146 LEU A CA 1
ATOM 1103 C C . LEU A 1 146 ? -2.933 4.701 12.258 1.00 97.44 146 LEU A C 1
ATOM 1105 O O . LEU A 1 146 ? -3.229 4.968 13.430 1.00 97.44 146 LEU A O 1
ATOM 1109 N N . ILE A 1 147 ? -1.751 4.992 11.723 1.00 96.88 147 ILE A N 1
ATOM 1110 C CA . ILE A 1 147 ? -0.627 5.546 12.473 1.00 96.88 147 ILE A CA 1
ATOM 1111 C C . ILE A 1 147 ? -0.240 6.878 11.821 1.00 96.88 147 ILE A C 1
ATOM 1113 O O . ILE A 1 147 ? 0.217 6.869 10.675 1.00 96.88 147 ILE A O 1
ATOM 1117 N N . PRO A 1 148 ? -0.413 8.019 12.504 1.00 94.56 148 PRO A N 1
ATOM 1118 C CA . PRO A 1 148 ? -0.043 9.310 11.939 1.00 94.56 148 PRO A CA 1
ATOM 1119 C C . PRO A 1 148 ? 1.477 9.414 11.770 1.00 94.56 148 PRO A C 1
ATOM 1121 O O . PRO A 1 148 ? 2.249 8.963 12.625 1.00 94.56 148 PRO A O 1
ATOM 1124 N N . LEU A 1 149 ? 1.918 10.007 10.659 1.00 94.38 149 LEU A N 1
ATOM 1125 C CA . LEU A 1 149 ? 3.339 10.180 10.343 1.00 94.38 149 LEU A CA 1
ATOM 1126 C C . LEU A 1 149 ? 3.819 11.625 10.480 1.00 94.38 149 LEU A C 1
ATOM 1128 O O . LEU A 1 149 ? 5.025 11.856 10.543 1.00 94.38 149 LEU A O 1
ATOM 1132 N N . ASP A 1 150 ? 2.916 12.585 10.593 1.00 89.75 150 ASP A N 1
ATOM 1133 C CA . ASP A 1 150 ? 3.228 13.986 10.849 1.00 89.75 150 ASP A CA 1
ATOM 1134 C C . ASP A 1 150 ? 2.638 14.461 12.192 1.00 89.75 150 ASP A C 1
ATOM 1136 O O . ASP A 1 150 ? 1.743 13.805 12.735 1.00 89.75 150 ASP A O 1
ATOM 1140 N N . PRO A 1 151 ? 3.130 15.587 12.746 1.00 79.88 151 PRO A N 1
ATOM 1141 C CA . PRO A 1 151 ? 2.648 16.127 14.020 1.00 79.88 151 PRO A CA 1
ATOM 1142 C C . PRO A 1 151 ? 1.139 16.426 14.054 1.00 79.88 151 PRO A C 1
ATOM 1144 O O . PRO A 1 151 ? 0.558 16.420 15.136 1.00 79.88 151 PRO A O 1
ATOM 1147 N N . GLY A 1 152 ? 0.507 16.636 12.892 1.00 74.25 152 GLY A N 1
ATOM 1148 C CA . GLY A 1 152 ? -0.924 16.882 12.738 1.00 74.25 152 GLY A CA 1
ATOM 1149 C C . GLY A 1 152 ? -1.472 18.108 13.463 1.00 74.25 152 GLY A C 1
ATOM 1150 O O . GLY A 1 152 ? -0.749 18.923 14.036 1.00 74.25 152 GLY A O 1
ATOM 1151 N N . GLN A 1 153 ? -2.797 18.228 13.433 1.00 69.00 153 GLN A N 1
ATOM 1152 C CA . GLN A 1 153 ? -3.576 19.143 14.258 1.00 69.00 153 GLN A CA 1
ATOM 1153 C C . GLN A 1 153 ? -4.327 18.348 15.327 1.00 69.00 153 GLN A C 1
ATOM 1155 O O . GLN A 1 153 ? -4.989 17.356 15.030 1.00 69.00 153 GLN A O 1
ATOM 1160 N N . SER A 1 154 ? -4.271 18.815 16.573 1.00 56.56 154 SER A N 1
ATOM 1161 C CA . SER A 1 154 ? -4.794 18.130 17.766 1.00 56.56 154 SER A CA 1
ATOM 1162 C C . SER A 1 154 ? -6.325 18.052 17.869 1.00 56.56 154 SER A C 1
ATOM 1164 O O . SER A 1 154 ? -6.847 17.632 18.902 1.00 56.56 154 SER A O 1
ATOM 1166 N N . ASN A 1 155 ? -7.061 18.456 16.833 1.00 60.53 155 ASN A N 1
ATOM 1167 C CA . ASN A 1 155 ? -8.518 18.516 16.863 1.00 60.53 155 ASN A CA 1
ATOM 1168 C C . ASN A 1 155 ? -9.115 17.166 16.439 1.00 60.53 155 ASN A C 1
ATOM 1170 O O . ASN A 1 155 ? -9.386 16.930 15.262 1.00 60.53 155 ASN A O 1
ATOM 1174 N N . ASP A 1 156 ? -9.312 16.282 17.419 1.00 60.16 156 ASP A N 1
ATOM 1175 C CA . ASP A 1 156 ? -10.024 15.010 17.260 1.00 60.16 156 ASP A CA 1
ATOM 1176 C C . ASP A 1 156 ? -11.491 15.301 16.883 1.00 60.16 156 ASP A C 1
ATOM 1178 O O . ASP A 1 156 ? -12.258 15.817 17.694 1.00 60.16 156 ASP A O 1
ATOM 1182 N N . ARG A 1 157 ? -11.882 15.028 15.632 1.00 64.62 157 ARG A N 1
ATOM 1183 C CA . ARG A 1 157 ? -13.255 15.249 15.130 1.00 64.62 157 ARG A CA 1
ATOM 1184 C C . ARG A 1 157 ? -14.231 14.108 15.457 1.00 64.62 157 ARG A C 1
ATOM 1186 O O . ARG A 1 157 ? -15.356 14.122 14.970 1.00 64.62 157 ARG A O 1
ATOM 1193 N N . GLY A 1 158 ? -13.825 13.150 16.290 1.00 60.28 158 GLY A N 1
ATOM 1194 C CA . GLY A 1 158 ? -14.627 11.976 16.634 1.00 60.28 158 GLY A CA 1
ATOM 1195 C C . GLY A 1 158 ? -14.486 10.826 15.631 1.00 60.28 158 GLY A C 1
ATOM 1196 O O . GLY A 1 158 ? -13.577 10.807 14.799 1.00 60.28 158 GLY A O 1
ATOM 1197 N N . ASP A 1 159 ? -15.382 9.846 15.750 1.00 59.47 159 ASP A N 1
ATOM 1198 C CA . ASP A 1 159 ? -15.273 8.518 15.129 1.00 59.47 159 ASP A CA 1
ATOM 1199 C C . ASP A 1 159 ? -15.448 8.488 13.598 1.00 59.47 159 ASP A C 1
ATOM 1201 O O . ASP A 1 159 ? -14.976 7.545 12.961 1.00 59.47 159 ASP A O 1
ATOM 1205 N N . ASP A 1 160 ? -16.052 9.523 13.003 1.00 59.91 160 ASP A N 1
ATOM 1206 C CA . ASP A 1 160 ? -16.374 9.590 11.563 1.00 59.91 160 ASP A CA 1
ATOM 1207 C C . ASP A 1 160 ? -15.245 10.181 10.697 1.00 59.91 160 ASP A C 1
ATOM 1209 O O . ASP A 1 160 ? -15.404 10.402 9.497 1.00 59.91 160 ASP A O 1
ATOM 1213 N N . ALA A 1 161 ? -14.092 10.473 11.300 1.00 75.88 161 ALA A N 1
ATOM 1214 C CA . ALA A 1 161 ? -12.985 11.166 10.650 1.00 75.88 161 ALA A CA 1
ATOM 1215 C C . ALA A 1 161 ? -11.664 10.400 10.867 1.00 75.88 161 ALA A C 1
ATOM 1217 O O . ALA A 1 161 ? -10.707 10.915 11.462 1.00 75.88 161 ALA A O 1
ATOM 1218 N N . GLU A 1 162 ? -11.613 9.132 10.427 1.00 85.94 162 GLU A N 1
ATOM 1219 C CA . GLU A 1 162 ? -10.546 8.186 10.799 1.00 85.94 162 GLU A CA 1
ATOM 1220 C C . GLU A 1 162 ? -9.139 8.614 10.350 1.00 85.94 162 GLU A C 1
ATOM 1222 O O . GLU A 1 162 ? -8.167 8.300 11.040 1.00 85.94 162 GLU A O 1
ATOM 1227 N N . LEU A 1 163 ? -9.037 9.387 9.265 1.00 89.44 163 LEU A N 1
ATOM 1228 C CA . LEU A 1 163 ? -7.787 9.920 8.706 1.00 89.44 163 LEU A CA 1
ATOM 1229 C C . LEU A 1 163 ? -7.754 11.463 8.695 1.00 89.44 163 LEU A C 1
ATOM 1231 O O . LEU A 1 163 ? -7.183 12.096 7.804 1.00 89.44 163 LEU A O 1
ATOM 1235 N N . TYR A 1 164 ? -8.401 12.089 9.679 1.00 85.38 164 TYR A N 1
ATOM 1236 C CA . TYR A 1 164 ? -8.436 13.545 9.833 1.00 85.38 164 TYR A CA 1
ATOM 1237 C C . TYR A 1 164 ? -7.260 14.095 10.646 1.00 85.38 164 TYR A C 1
ATOM 1239 O O . TYR A 1 164 ? -6.718 13.416 11.515 1.00 85.38 164 TYR A O 1
ATOM 1247 N N . GLY A 1 165 ? -6.898 15.355 10.386 1.00 84.50 165 GLY A N 1
ATOM 1248 C CA . GLY A 1 165 ? -5.936 16.113 11.189 1.00 84.50 165 GLY A CA 1
ATOM 1249 C C . GLY A 1 165 ? -4.470 15.851 10.854 1.00 84.50 165 GLY A C 1
ATOM 1250 O O . GLY A 1 165 ? -3.621 16.600 11.320 1.00 84.50 165 GLY A O 1
ATOM 1251 N N . HIS A 1 166 ? -4.170 14.859 10.017 1.00 88.44 166 HIS A N 1
ATOM 1252 C CA . HIS A 1 166 ? -2.811 14.518 9.598 1.00 88.44 166 HIS A CA 1
ATOM 1253 C C . HIS A 1 166 ? -2.730 14.428 8.075 1.00 88.44 166 HIS A C 1
ATOM 1255 O O . HIS A 1 166 ? -3.627 13.889 7.418 1.00 88.44 166 HIS A O 1
ATOM 1261 N N . ALA A 1 167 ? -1.639 14.956 7.531 1.00 90.50 167 ALA A N 1
ATOM 1262 C CA . ALA A 1 167 ? -1.356 14.952 6.101 1.00 90.50 167 ALA A CA 1
ATOM 1263 C C . ALA A 1 167 ? -0.778 13.610 5.632 1.00 90.50 167 ALA A C 1
ATOM 1265 O O . ALA A 1 167 ? -0.910 13.262 4.460 1.00 90.50 167 ALA A O 1
ATOM 1266 N N . ALA A 1 168 ? -0.163 12.849 6.540 1.00 93.94 168 ALA A N 1
ATOM 1267 C CA . ALA A 1 168 ? 0.501 11.599 6.236 1.00 93.94 168 ALA A CA 1
ATOM 1268 C C . ALA A 1 168 ? 0.191 10.493 7.246 1.00 93.94 168 ALA A C 1
ATOM 1270 O O . ALA A 1 168 ? 0.174 10.696 8.464 1.00 93.94 168 ALA A O 1
ATOM 1271 N N . TRP A 1 169 ? 0.023 9.283 6.722 1.00 96.81 169 TRP A N 1
ATOM 1272 C CA . TRP A 1 169 ? -0.381 8.113 7.490 1.00 96.81 169 TRP A CA 1
ATOM 1273 C C . TRP A 1 169 ? 0.379 6.866 7.057 1.00 96.81 169 TRP A C 1
ATOM 1275 O O . TRP A 1 169 ? 0.695 6.682 5.882 1.00 96.81 169 TRP A O 1
ATOM 1285 N N . ALA A 1 170 ? 0.614 5.978 8.019 1.00 98.38 170 ALA A N 1
ATOM 1286 C CA . ALA A 1 170 ? 0.867 4.572 7.767 1.00 98.38 170 ALA A CA 1
ATOM 1287 C C . ALA A 1 170 ? -0.398 3.773 8.096 1.00 98.38 170 ALA A C 1
ATOM 1289 O O . ALA A 1 170 ? -0.931 3.853 9.207 1.00 98.38 170 ALA A O 1
ATOM 1290 N N . LEU A 1 171 ? -0.864 2.997 7.124 1.00 98.69 171 LEU A N 1
ATOM 1291 C CA . LEU A 1 171 ? -1.963 2.050 7.238 1.00 98.69 171 LEU A CA 1
ATOM 1292 C C . LEU A 1 171 ? -1.346 0.654 7.274 1.00 98.69 171 LEU A C 1
ATOM 1294 O O . LEU A 1 171 ? -0.732 0.223 6.299 1.00 98.69 171 LEU A O 1
ATOM 1298 N N . MET A 1 172 ? -1.466 -0.042 8.403 1.00 98.50 172 MET A N 1
ATOM 1299 C CA . MET A 1 172 ? -0.840 -1.354 8.589 1.00 98.50 172 MET A CA 1
ATOM 1300 C C . MET A 1 172 ? -1.856 -2.415 8.990 1.00 98.50 172 MET A C 1
ATOM 1302 O O . MET A 1 172 ? -2.547 -2.258 10.002 1.00 98.50 172 MET A O 1
ATOM 1306 N N . ALA A 1 173 ? -1.924 -3.508 8.229 1.00 97.69 173 ALA A N 1
ATOM 1307 C CA . ALA A 1 173 ? -2.797 -4.623 8.572 1.00 97.69 173 ALA A CA 1
ATOM 1308 C C . ALA A 1 173 ? -2.249 -5.382 9.790 1.00 97.69 173 ALA A C 1
ATOM 1310 O O . ALA A 1 173 ? -1.047 -5.627 9.923 1.00 97.69 173 ALA A O 1
ATOM 1311 N N . LEU A 1 174 ? -3.150 -5.736 10.698 1.00 96.69 174 LEU A N 1
ATOM 1312 C CA . LEU A 1 174 ? -2.875 -6.452 11.929 1.00 96.69 174 LEU A CA 1
ATOM 1313 C C . LEU A 1 174 ? -3.522 -7.832 11.857 1.00 96.69 174 LEU A C 1
ATOM 1315 O O . LEU A 1 174 ? -4.744 -7.957 11.779 1.00 96.69 174 LEU A O 1
ATOM 1319 N N . GLU A 1 175 ? -2.673 -8.852 11.928 1.00 92.94 175 GLU A N 1
ATOM 1320 C CA . GLU A 1 175 ? -3.079 -10.256 11.932 1.00 92.94 175 GLU A CA 1
ATOM 1321 C C . GLU A 1 175 ? -4.063 -10.574 13.077 1.00 92.94 175 GLU A C 1
ATOM 1323 O O . GLU A 1 175 ? -3.954 -9.998 14.173 1.00 92.94 175 GLU A O 1
ATOM 1328 N N . PRO A 1 176 ? -4.989 -11.528 12.874 1.00 92.25 176 PRO A N 1
ATOM 1329 C CA . PRO A 1 176 ? -6.006 -11.868 13.861 1.00 92.25 176 PRO A CA 1
ATOM 1330 C C . PRO A 1 176 ? -5.397 -12.237 15.221 1.00 92.25 176 PRO A C 1
ATOM 1332 O O . PRO A 1 176 ? -4.420 -12.982 15.320 1.00 92.25 176 PRO A O 1
ATOM 1335 N N . GLY A 1 177 ? -5.974 -11.699 16.299 1.00 90.12 177 GLY A N 1
ATOM 1336 C CA . GLY A 1 177 ? -5.543 -11.983 17.675 1.00 90.12 177 GLY A CA 1
ATOM 1337 C C . GLY A 1 177 ? -4.193 -11.376 18.086 1.00 90.12 177 GLY A C 1
ATOM 1338 O O . GLY A 1 177 ? -3.737 -11.616 19.205 1.00 90.12 177 GLY A O 1
ATOM 1339 N N . ARG A 1 178 ? -3.537 -10.582 17.231 1.00 93.56 178 ARG A N 1
ATOM 1340 C CA . ARG A 1 178 ? -2.293 -9.879 17.580 1.00 93.56 178 ARG A CA 1
ATOM 1341 C C . ARG A 1 178 ? -2.568 -8.506 18.199 1.00 93.56 178 ARG A C 1
ATOM 1343 O O . ARG A 1 178 ? -3.603 -7.886 17.973 1.00 93.56 178 ARG A O 1
ATOM 1350 N N . SER A 1 179 ? -1.611 -8.023 18.992 1.00 94.62 179 SER A N 1
ATOM 1351 C CA . SER A 1 179 ? -1.602 -6.648 19.509 1.00 94.62 179 SER A CA 1
ATOM 1352 C C . SER A 1 179 ? -0.958 -5.701 18.496 1.00 94.62 179 SER A C 1
ATOM 1354 O O . SER A 1 179 ? 0.000 -6.079 17.826 1.00 94.62 179 SER A O 1
ATOM 1356 N N . ALA A 1 180 ? -1.431 -4.455 18.427 1.00 96.56 180 ALA A N 1
ATOM 1357 C CA . ALA A 1 180 ? -0.857 -3.427 17.557 1.00 96.56 180 ALA A CA 1
ATOM 1358 C C . ALA A 1 180 ? 0.557 -2.989 17.990 1.00 96.56 180 ALA A C 1
ATOM 1360 O O . ALA A 1 180 ? 1.349 -2.540 17.166 1.00 96.56 180 ALA A O 1
ATOM 1361 N N . ALA A 1 181 ? 0.912 -3.122 19.273 1.00 97.31 181 ALA A N 1
ATOM 1362 C CA . ALA A 1 181 ? 2.129 -2.508 19.805 1.00 97.31 181 ALA A CA 1
ATOM 1363 C C . ALA A 1 181 ? 3.446 -2.997 19.154 1.00 97.31 181 ALA A C 1
ATOM 1365 O O . ALA A 1 181 ? 4.286 -2.152 18.841 1.00 97.31 181 ALA A O 1
ATOM 1366 N N . PRO A 1 182 ? 3.667 -4.305 18.900 1.00 96.94 182 PRO A N 1
ATOM 1367 C CA . PRO A 1 182 ? 4.851 -4.769 18.173 1.00 96.94 182 PRO A CA 1
ATOM 1368 C C . PRO A 1 182 ? 4.919 -4.249 16.730 1.00 96.94 182 PRO A C 1
ATOM 1370 O O . PRO A 1 182 ? 5.986 -3.828 16.293 1.00 96.94 182 PRO A O 1
ATOM 1373 N N . LEU A 1 183 ? 3.781 -4.226 16.027 1.00 96.94 183 LEU A N 1
ATOM 1374 C CA . LEU A 1 183 ? 3.674 -3.746 14.646 1.00 96.94 183 LEU A CA 1
ATOM 1375 C C . LEU A 1 183 ? 4.065 -2.265 14.548 1.00 96.94 183 LEU A C 1
ATOM 1377 O O . LEU A 1 183 ? 4.901 -1.882 13.733 1.00 96.94 183 LEU A O 1
ATOM 1381 N N . VAL A 1 184 ? 3.520 -1.448 15.452 1.00 97.81 184 VAL A N 1
ATOM 1382 C CA . VAL A 1 184 ? 3.809 -0.012 15.519 1.00 97.81 184 VAL A CA 1
ATOM 1383 C C . VAL A 1 184 ? 5.270 0.232 15.894 1.00 97.81 184 VAL A C 1
ATOM 1385 O O . VAL A 1 184 ? 5.923 1.063 15.274 1.00 97.81 184 VAL A O 1
ATOM 1388 N N . ARG A 1 185 ? 5.833 -0.509 16.859 1.00 97.94 185 ARG A N 1
ATOM 1389 C CA . ARG A 1 185 ? 7.265 -0.390 17.191 1.00 97.94 185 ARG A CA 1
ATOM 1390 C C . ARG A 1 185 ? 8.167 -0.742 16.010 1.00 97.94 185 ARG A C 1
ATOM 1392 O O . ARG A 1 185 ? 9.164 -0.055 15.815 1.00 97.94 185 ARG A O 1
ATOM 1399 N N . SER A 1 186 ? 7.809 -1.758 15.225 1.00 97.88 186 SER A N 1
ATOM 1400 C CA . SER A 1 186 ? 8.531 -2.126 14.002 1.00 97.88 186 SER A CA 1
ATOM 1401 C C . SER A 1 186 ? 8.526 -0.978 12.986 1.00 97.88 186 SER A C 1
ATOM 1403 O O . SER A 1 186 ? 9.587 -0.574 12.512 1.00 97.88 186 SER A O 1
ATOM 1405 N N . LEU A 1 187 ? 7.361 -0.358 12.747 1.00 98.19 187 LEU A N 1
ATOM 1406 C CA . LEU A 1 187 ? 7.254 0.837 11.901 1.00 98.19 187 LEU A CA 1
ATOM 1407 C C . LEU A 1 187 ? 8.106 1.995 12.427 1.00 98.19 187 LEU A C 1
ATOM 1409 O O . LEU A 1 187 ? 8.831 2.609 11.653 1.00 98.19 187 LEU A O 1
ATOM 1413 N N . LEU A 1 188 ? 8.019 2.317 13.720 1.00 97.44 188 LEU A N 1
ATOM 1414 C CA . LEU A 1 188 ? 8.756 3.441 14.307 1.00 97.44 188 LEU A CA 1
ATOM 1415 C C . LEU A 1 188 ? 10.272 3.215 14.263 1.00 97.44 188 LEU A C 1
ATOM 1417 O O . LEU A 1 188 ? 11.017 4.152 13.983 1.00 97.44 188 LEU A O 1
ATOM 1421 N N . HIS A 1 189 ? 10.718 1.975 14.483 1.00 97.69 189 HIS A N 1
ATOM 1422 C CA . HIS A 1 189 ? 12.118 1.590 14.339 1.00 97.69 189 HIS A CA 1
ATOM 1423 C C . HIS A 1 189 ? 12.588 1.729 12.887 1.00 97.69 189 HIS A C 1
ATOM 1425 O O . HIS A 1 189 ? 13.559 2.436 12.636 1.00 97.69 189 HIS A O 1
ATOM 1431 N N . TRP A 1 190 ? 11.859 1.143 11.928 1.00 97.75 190 TRP A N 1
ATOM 1432 C CA . TRP A 1 190 ? 12.155 1.280 10.498 1.00 97.75 190 TRP A CA 1
ATOM 1433 C C . TRP A 1 190 ? 12.158 2.746 10.057 1.00 97.75 190 TRP A C 1
ATOM 1435 O O . TRP A 1 190 ? 13.021 3.173 9.293 1.00 97.75 190 TRP A O 1
ATOM 1445 N N . ARG A 1 191 ? 11.208 3.548 10.543 1.00 96.56 191 ARG A N 1
ATOM 1446 C CA . ARG A 1 191 ? 11.098 4.975 10.231 1.00 96.56 191 ARG A CA 1
ATOM 1447 C C . ARG A 1 191 ? 12.295 5.773 10.748 1.00 96.56 191 ARG A C 1
ATOM 1449 O O . ARG A 1 191 ? 12.647 6.764 10.119 1.00 96.56 191 ARG A O 1
ATOM 1456 N N . ALA A 1 192 ? 12.891 5.375 11.873 1.00 95.56 192 ALA A N 1
ATOM 1457 C CA . ALA A 1 192 ? 14.056 6.029 12.474 1.00 95.56 192 ALA A CA 1
ATOM 1458 C C . ALA A 1 192 ? 13.901 7.561 12.610 1.00 95.56 192 ALA A C 1
ATOM 1460 O O . ALA A 1 192 ? 14.813 8.323 12.314 1.00 95.56 192 ALA A O 1
ATOM 1461 N N . ALA A 1 193 ? 12.709 8.016 13.019 1.00 93.06 193 ALA A N 1
ATOM 1462 C CA . ALA A 1 193 ? 12.331 9.432 13.145 1.00 93.06 193 ALA A CA 1
ATOM 1463 C C . ALA A 1 193 ? 12.399 10.283 11.856 1.00 93.06 193 ALA A C 1
ATOM 1465 O O . ALA A 1 193 ? 12.151 11.488 11.907 1.00 93.06 193 ALA A O 1
ATOM 1466 N N . HIS A 1 194 ? 12.642 9.687 10.688 1.00 96.44 194 HIS A N 1
ATOM 1467 C CA . HIS A 1 194 ? 12.638 10.420 9.428 1.00 96.44 194 HIS A CA 1
ATOM 1468 C C . HIS A 1 194 ? 11.223 10.928 9.071 1.00 96.44 194 HIS A C 1
ATOM 1470 O O . HIS A 1 194 ? 10.229 10.209 9.264 1.00 96.44 194 HIS A O 1
ATOM 1476 N N . PRO A 1 195 ? 11.089 12.168 8.562 1.00 94.62 195 PRO A N 1
ATOM 1477 C CA . PRO A 1 195 ? 9.835 12.658 7.996 1.00 94.62 195 PRO A CA 1
ATOM 1478 C C . PRO A 1 195 ? 9.550 11.972 6.651 1.00 94.62 195 PRO A C 1
ATOM 1480 O O . PRO A 1 195 ? 10.455 11.446 6.009 1.00 94.62 195 PRO A O 1
ATOM 1483 N N . VAL A 1 196 ? 8.300 11.996 6.188 1.00 94.50 196 VAL A N 1
ATOM 1484 C CA . VAL A 1 196 ? 7.888 11.275 4.966 1.00 94.50 196 VAL A CA 1
ATOM 1485 C C . VAL A 1 196 ? 8.726 11.626 3.724 1.00 94.50 196 VAL A C 1
ATOM 1487 O O . VAL A 1 196 ? 9.163 10.690 3.059 1.00 94.50 196 VAL A O 1
ATOM 1490 N N . PRO A 1 197 ? 9.070 12.898 3.426 1.00 95.00 197 PRO A N 1
ATOM 1491 C CA . PRO A 1 197 ? 9.938 13.209 2.284 1.00 95.00 197 PRO A CA 1
ATOM 1492 C C . PRO A 1 197 ? 11.303 12.505 2.322 1.00 95.00 197 PRO A C 1
ATOM 1494 O O . PRO A 1 197 ? 11.853 12.147 1.282 1.00 95.00 197 PRO A O 1
ATOM 1497 N N . GLU A 1 198 ? 11.842 12.283 3.520 1.00 97.31 198 GLU A N 1
ATOM 1498 C CA . GLU A 1 198 ? 13.083 11.537 3.727 1.00 97.31 198 GLU A CA 1
ATOM 1499 C C . GLU A 1 198 ? 12.863 10.029 3.559 1.00 97.31 198 GLU A C 1
ATOM 1501 O O . GLU A 1 198 ? 13.681 9.360 2.937 1.00 97.31 198 GLU A O 1
ATOM 1506 N N . LEU A 1 199 ? 11.726 9.496 4.025 1.00 97.62 199 LEU A N 1
ATOM 1507 C CA . LEU A 1 199 ? 11.352 8.095 3.799 1.00 97.62 199 LEU A CA 1
ATOM 1508 C C . LEU A 1 199 ? 11.198 7.773 2.309 1.00 97.62 199 LEU A C 1
ATOM 1510 O O . LEU A 1 199 ? 11.643 6.713 1.881 1.00 97.62 199 LEU A O 1
ATOM 1514 N N . ILE A 1 200 ? 10.619 8.687 1.525 1.00 97.69 200 ILE A N 1
ATOM 1515 C CA . ILE A 1 200 ? 10.487 8.544 0.068 1.00 97.69 200 ILE A CA 1
ATOM 1516 C C . ILE A 1 200 ? 11.873 8.498 -0.581 1.00 97.69 200 ILE A C 1
ATOM 1518 O O . ILE A 1 200 ? 12.152 7.597 -1.367 1.00 97.69 200 ILE A O 1
ATOM 1522 N N . ARG A 1 201 ? 12.770 9.434 -0.231 1.00 98.12 201 ARG A N 1
ATOM 1523 C CA . ARG A 1 201 ? 14.149 9.433 -0.750 1.00 98.12 201 ARG A CA 1
ATOM 1524 C C . ARG A 1 201 ? 14.903 8.163 -0.375 1.00 98.12 201 ARG A C 1
ATOM 1526 O O . ARG A 1 201 ? 15.594 7.608 -1.224 1.00 98.12 201 ARG A O 1
ATOM 1533 N N . ARG A 1 202 ? 14.748 7.694 0.866 1.00 97.88 202 ARG A N 1
ATOM 1534 C CA . ARG A 1 202 ? 15.343 6.438 1.320 1.00 97.88 202 ARG A CA 1
ATOM 1535 C C . ARG A 1 202 ? 14.811 5.250 0.527 1.00 97.88 202 ARG A C 1
ATOM 1537 O O . ARG A 1 202 ? 15.615 4.475 0.040 1.00 97.88 202 ARG A O 1
ATOM 1544 N N . GLU A 1 203 ? 13.498 5.139 0.330 1.00 98.00 203 GLU A N 1
ATOM 1545 C CA . GLU A 1 203 ? 12.904 4.047 -0.455 1.00 98.00 203 GLU A CA 1
ATOM 1546 C C . GLU A 1 203 ? 13.421 4.040 -1.903 1.00 98.00 203 GLU A C 1
ATOM 1548 O O . GLU A 1 203 ? 13.800 2.990 -2.414 1.00 98.00 203 GLU A O 1
ATOM 1553 N N . LEU A 1 204 ? 13.500 5.208 -2.553 1.00 98.25 204 LEU A N 1
ATOM 1554 C CA . LEU A 1 204 ? 14.061 5.331 -3.905 1.00 98.25 204 LEU A CA 1
ATOM 1555 C C . LEU A 1 204 ? 15.544 4.931 -3.946 1.00 98.25 204 LEU A C 1
ATOM 1557 O O . LEU A 1 204 ? 15.963 4.204 -4.845 1.00 98.25 204 LEU A O 1
ATOM 1561 N N . SER A 1 205 ? 16.324 5.356 -2.950 1.00 97.81 205 SER A N 1
ATOM 1562 C CA . SER A 1 205 ? 17.729 4.971 -2.805 1.00 97.81 205 SER A CA 1
ATOM 1563 C C . SER A 1 205 ? 17.884 3.466 -2.584 1.00 97.81 205 SER A C 1
ATOM 1565 O O . SER A 1 205 ? 18.689 2.834 -3.260 1.00 97.81 205 SER A O 1
ATOM 1567 N N . ASP A 1 206 ? 17.115 2.868 -1.676 1.00 96.75 206 ASP A N 1
ATOM 1568 C CA . ASP A 1 206 ? 17.163 1.433 -1.368 1.00 96.75 206 ASP A CA 1
ATOM 1569 C C . ASP A 1 206 ? 16.768 0.587 -2.586 1.00 96.75 206 ASP A C 1
ATOM 1571 O O . ASP A 1 206 ? 17.313 -0.496 -2.813 1.00 96.75 206 ASP A O 1
ATOM 1575 N N . ILE A 1 207 ? 15.833 1.088 -3.396 1.00 96.75 207 ILE A N 1
ATOM 1576 C CA . ILE A 1 207 ? 15.487 0.495 -4.685 1.00 96.75 207 ILE A CA 1
ATOM 1577 C C . ILE A 1 207 ? 16.682 0.548 -5.632 1.00 96.75 207 ILE A C 1
ATOM 1579 O O . ILE A 1 207 ? 17.039 -0.494 -6.175 1.00 96.75 207 ILE A O 1
ATOM 1583 N N . GLU A 1 208 ? 17.321 1.705 -5.804 1.00 96.38 208 GLU A N 1
ATOM 1584 C CA . GLU A 1 208 ? 18.476 1.827 -6.700 1.00 96.38 208 GLU A CA 1
ATOM 1585 C C . GLU A 1 208 ? 19.644 0.934 -6.261 1.00 96.38 208 GLU A C 1
ATOM 1587 O O . GLU A 1 208 ? 20.229 0.248 -7.092 1.00 96.38 208 GLU A O 1
ATOM 1592 N N . HIS A 1 209 ? 19.923 0.846 -4.957 1.00 96.06 209 HIS A N 1
ATOM 1593 C CA . HIS A 1 209 ? 20.959 -0.045 -4.419 1.00 96.06 209 HIS A CA 1
ATOM 1594 C C . HIS A 1 209 ? 20.649 -1.532 -4.630 1.00 96.06 209 HIS A C 1
ATOM 1596 O O . HIS A 1 209 ? 21.563 -2.345 -4.737 1.00 96.06 209 HIS A O 1
ATOM 1602 N N . TRP A 1 210 ? 19.368 -1.905 -4.657 1.00 95.75 210 TRP A N 1
ATOM 1603 C CA . TRP A 1 210 ? 18.945 -3.285 -4.887 1.00 95.75 210 TRP A CA 1
ATOM 1604 C C . TRP A 1 210 ? 19.013 -3.695 -6.365 1.00 95.75 210 TRP A C 1
ATOM 1606 O O . TRP A 1 210 ? 19.138 -4.883 -6.666 1.00 95.75 210 TRP A O 1
ATOM 1616 N N . ARG A 1 211 ? 18.897 -2.741 -7.292 1.00 95.00 211 ARG A N 1
ATOM 1617 C CA . ARG A 1 211 ? 18.831 -3.024 -8.728 1.00 95.00 211 ARG A CA 1
ATOM 1618 C C . ARG A 1 211 ? 20.114 -3.661 -9.255 1.00 95.00 211 ARG A C 1
ATOM 1620 O O . ARG A 1 211 ? 21.222 -3.277 -8.894 1.00 95.00 211 ARG A O 1
ATOM 1627 N N . VAL A 1 212 ? 19.957 -4.563 -10.220 1.00 91.56 212 VAL A N 1
ATOM 1628 C CA . VAL A 1 212 ? 21.081 -5.098 -11.001 1.00 91.56 212 VAL A CA 1
ATOM 1629 C C . VAL A 1 212 ? 21.331 -4.226 -12.235 1.00 91.56 212 VAL A C 1
ATOM 1631 O O . VAL A 1 212 ? 20.404 -3.580 -12.713 1.00 91.56 212 VAL A O 1
ATOM 1634 N N . PRO A 1 213 ? 22.552 -4.134 -12.785 1.00 91.00 213 PRO A N 1
ATOM 1635 C CA . PRO A 1 213 ? 22.773 -3.406 -14.033 1.00 91.00 213 PRO A CA 1
ATOM 1636 C C . PRO A 1 213 ? 21.922 -3.970 -15.179 1.00 91.00 213 PRO A C 1
ATOM 1638 O O . PRO A 1 213 ? 21.814 -5.187 -15.332 1.00 91.00 213 PRO A O 1
ATOM 1641 N N . ALA A 1 214 ? 21.348 -3.091 -16.006 1.00 92.00 214 ALA A N 1
ATOM 1642 C CA . ALA A 1 214 ? 20.660 -3.531 -17.217 1.00 92.00 214 ALA A CA 1
ATOM 1643 C C . ALA A 1 214 ? 21.652 -4.246 -18.162 1.00 92.00 214 ALA A C 1
ATOM 1645 O O . ALA A 1 214 ? 22.812 -3.821 -18.246 1.00 92.00 214 ALA A O 1
ATOM 1646 N N . PRO A 1 215 ? 21.230 -5.295 -18.894 1.00 93.38 215 PRO A N 1
ATOM 1647 C CA . PRO A 1 215 ? 22.089 -5.970 -19.861 1.00 93.38 215 PRO A CA 1
ATOM 1648 C C . PRO A 1 215 ? 22.660 -4.996 -20.896 1.00 93.38 215 PRO A C 1
ATOM 1650 O O . PRO A 1 215 ? 21.971 -4.077 -21.335 1.00 93.38 215 PRO A O 1
ATOM 1653 N N . ALA A 1 216 ? 23.893 -5.235 -21.351 1.00 93.25 216 ALA A N 1
ATOM 1654 C CA . ALA A 1 216 ? 24.551 -4.381 -22.347 1.00 93.25 216 ALA A CA 1
ATOM 1655 C C . ALA A 1 216 ? 23.783 -4.284 -23.683 1.00 93.25 216 ALA A C 1
ATOM 1657 O O . ALA A 1 216 ? 23.960 -3.320 -24.424 1.00 93.25 216 ALA A O 1
ATOM 1658 N N . SER A 1 217 ? 22.914 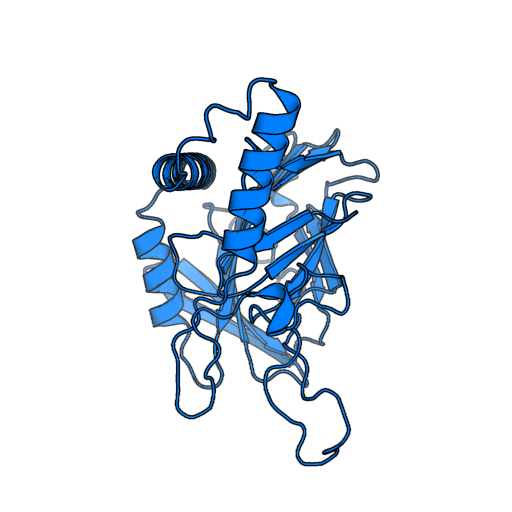-5.258 -23.981 1.00 94.06 217 SER A N 1
ATOM 1659 C CA . SER A 1 217 ? 22.012 -5.245 -25.138 1.00 94.06 217 SER A CA 1
ATOM 1660 C C . SER A 1 217 ? 20.869 -4.226 -25.026 1.00 94.06 217 SER A C 1
ATOM 1662 O O . SER A 1 217 ? 20.285 -3.869 -26.046 1.00 94.06 217 SER A O 1
ATOM 1664 N N . VAL A 1 218 ? 20.555 -3.728 -23.823 1.00 93.19 218 VAL A N 1
ATOM 1665 C CA . VAL A 1 218 ? 19.530 -2.701 -23.575 1.00 93.19 218 VAL A CA 1
ATOM 1666 C C . VAL A 1 218 ? 20.166 -1.312 -23.699 1.00 93.19 218 VAL A C 1
ATOM 1668 O O . VAL A 1 218 ? 20.602 -0.681 -22.726 1.00 93.19 218 VAL A O 1
ATOM 1671 N N . THR A 1 219 ? 20.279 -0.853 -24.942 1.00 90.75 219 THR A N 1
ATOM 1672 C CA . THR A 1 219 ? 21.083 0.323 -25.298 1.00 90.75 219 THR A CA 1
ATOM 1673 C C . THR A 1 219 ? 20.293 1.628 -25.301 1.00 90.75 219 THR A C 1
ATOM 1675 O O . THR A 1 219 ? 20.837 2.651 -24.875 1.00 90.75 219 THR A O 1
ATOM 1678 N N . ASP A 1 220 ? 19.026 1.621 -25.723 1.00 95.12 220 ASP A N 1
ATOM 1679 C CA . ASP A 1 220 ? 18.200 2.827 -25.771 1.00 95.12 220 ASP A CA 1
ATOM 1680 C C . ASP A 1 220 ? 17.524 3.153 -24.426 1.00 95.12 220 ASP A C 1
ATOM 1682 O O . ASP A 1 220 ? 17.319 2.299 -23.557 1.00 95.12 220 ASP A O 1
ATOM 1686 N N . ARG A 1 221 ? 17.187 4.437 -24.246 1.00 94.62 221 ARG A N 1
ATOM 1687 C CA . ARG A 1 221 ? 16.629 4.957 -22.990 1.00 94.62 221 ARG A CA 1
ATOM 1688 C C . ARG A 1 221 ? 15.283 4.323 -22.643 1.00 94.62 221 ARG A C 1
ATOM 1690 O O . ARG A 1 221 ? 15.059 4.012 -21.478 1.00 94.62 221 ARG A O 1
ATOM 1697 N N . VAL A 1 222 ? 14.398 4.145 -23.623 1.00 95.31 222 VAL A N 1
ATOM 1698 C CA . VAL A 1 222 ? 13.032 3.661 -23.376 1.00 95.31 222 VAL A CA 1
ATOM 1699 C C . VAL A 1 222 ? 13.068 2.190 -22.983 1.00 95.31 222 VAL A C 1
ATOM 1701 O O . VAL A 1 222 ? 12.460 1.815 -21.984 1.00 95.31 222 VAL A O 1
ATOM 1704 N N . ALA A 1 223 ? 13.844 1.366 -23.691 1.00 94.69 223 ALA A N 1
ATOM 1705 C CA . ALA A 1 223 ? 14.038 -0.031 -23.319 1.00 94.69 223 ALA A CA 1
ATOM 1706 C C . ALA A 1 223 ? 14.655 -0.166 -21.922 1.00 94.69 223 ALA A C 1
ATOM 1708 O O . ALA A 1 223 ? 14.259 -1.045 -21.156 1.00 94.69 223 ALA A O 1
ATOM 1709 N N . ARG A 1 224 ? 15.573 0.734 -21.545 1.00 94.75 224 ARG A N 1
ATOM 1710 C CA . ARG A 1 224 ? 16.132 0.764 -20.187 1.00 94.75 224 ARG A CA 1
ATOM 1711 C C . ARG A 1 224 ? 15.086 1.118 -19.137 1.00 94.75 224 ARG A C 1
ATOM 1713 O O . ARG A 1 224 ? 15.059 0.481 -18.091 1.00 94.75 224 ARG A O 1
ATOM 1720 N N . GLU A 1 225 ? 14.227 2.098 -19.394 1.00 94.88 225 GLU A N 1
ATOM 1721 C CA . GLU A 1 225 ? 13.138 2.458 -18.479 1.00 94.88 225 GLU A CA 1
ATOM 1722 C C . GLU A 1 225 ? 12.145 1.305 -18.307 1.00 94.88 225 GLU A C 1
ATOM 1724 O O . GLU A 1 225 ? 11.763 0.990 -17.181 1.00 94.88 225 GLU A O 1
ATOM 1729 N N . VAL A 1 226 ? 11.791 0.619 -19.398 1.00 95.38 226 VAL A N 1
ATOM 1730 C CA . VAL A 1 226 ? 10.949 -0.583 -19.344 1.00 95.38 226 VAL A CA 1
ATOM 1731 C C . VAL A 1 226 ? 11.634 -1.679 -18.531 1.00 95.38 226 VAL A C 1
ATOM 1733 O O . VAL A 1 226 ? 11.024 -2.187 -17.596 1.00 95.38 226 VAL A O 1
ATOM 1736 N N . TRP A 1 227 ? 12.908 -1.983 -18.805 1.00 95.75 227 TRP A N 1
ATOM 1737 C CA . TRP A 1 227 ? 13.688 -2.959 -18.034 1.00 95.75 227 TRP A CA 1
ATOM 1738 C C . TRP A 1 227 ? 13.660 -2.644 -16.534 1.00 95.75 227 TRP A C 1
ATOM 1740 O O . TRP A 1 227 ? 13.292 -3.490 -15.720 1.00 95.75 227 TRP A O 1
ATOM 1750 N N . ARG A 1 228 ? 13.969 -1.394 -16.171 1.00 96.06 228 ARG A N 1
ATOM 1751 C CA . ARG A 1 228 ? 13.961 -0.917 -14.784 1.00 96.06 228 ARG A CA 1
ATOM 1752 C C . ARG A 1 228 ? 12.590 -1.059 -14.131 1.00 96.06 228 ARG A C 1
ATOM 1754 O O . ARG A 1 228 ? 12.507 -1.492 -12.981 1.00 96.06 228 ARG A O 1
ATOM 1761 N N . GLN A 1 229 ? 11.516 -0.703 -14.828 1.00 96.44 229 GLN A N 1
ATOM 1762 C CA . GLN A 1 229 ? 10.173 -0.842 -14.274 1.00 96.44 229 GLN A CA 1
ATOM 1763 C C . GLN A 1 229 ? 9.802 -2.321 -14.094 1.00 96.44 229 GLN A C 1
ATOM 1765 O O . GLN A 1 229 ? 9.253 -2.685 -13.053 1.00 96.44 229 GLN A O 1
ATOM 1770 N N . SER A 1 230 ? 10.138 -3.178 -15.062 1.00 95.75 230 SER A N 1
ATOM 1771 C CA . SER A 1 230 ? 9.880 -4.621 -15.011 1.00 95.75 230 SER A CA 1
ATOM 1772 C C . SER A 1 230 ? 10.560 -5.294 -13.815 1.00 95.75 230 SER A C 1
ATOM 1774 O O . SER A 1 230 ? 9.919 -6.095 -13.139 1.00 95.75 230 SER A O 1
ATOM 1776 N N . GLU A 1 231 ? 11.804 -4.924 -13.485 1.00 95.31 231 GLU A N 1
ATOM 1777 C CA . GLU A 1 231 ? 12.503 -5.420 -12.285 1.00 95.31 231 GLU A CA 1
ATOM 1778 C C . GLU A 1 231 ? 11.692 -5.164 -11.004 1.00 95.31 231 GLU A C 1
ATOM 1780 O O . GLU A 1 231 ? 11.555 -6.039 -10.147 1.00 95.31 231 GLU A O 1
ATOM 1785 N N . ILE A 1 232 ? 11.119 -3.965 -10.876 1.00 96.62 232 ILE A N 1
ATOM 1786 C CA . ILE A 1 232 ? 10.347 -3.589 -9.689 1.00 96.62 232 ILE A CA 1
ATOM 1787 C C . ILE A 1 232 ? 8.980 -4.254 -9.676 1.00 96.62 232 ILE A C 1
ATOM 1789 O O . ILE A 1 232 ? 8.539 -4.685 -8.614 1.00 96.62 232 ILE A O 1
ATOM 1793 N N . VAL A 1 233 ? 8.335 -4.405 -10.834 1.00 96.06 233 VAL A N 1
ATOM 1794 C CA . VAL A 1 233 ? 7.085 -5.168 -10.953 1.00 96.06 233 VAL A CA 1
ATOM 1795 C C . VAL A 1 233 ? 7.274 -6.601 -10.452 1.00 96.06 233 VAL A C 1
ATOM 1797 O O . VAL A 1 233 ? 6.474 -7.059 -9.638 1.00 96.06 233 VAL A O 1
ATOM 1800 N N . LEU A 1 234 ? 8.366 -7.269 -10.837 1.00 95.31 234 LEU A N 1
ATOM 1801 C CA . LEU A 1 234 ? 8.689 -8.615 -10.352 1.00 95.31 234 LEU A CA 1
ATOM 1802 C C . LEU A 1 234 ? 8.932 -8.643 -8.837 1.00 95.31 234 LEU A C 1
ATOM 1804 O O . LEU A 1 234 ? 8.434 -9.531 -8.146 1.00 95.31 234 LEU A O 1
ATOM 1808 N N . ARG A 1 235 ? 9.635 -7.641 -8.292 1.00 95.56 235 ARG A N 1
ATOM 1809 C CA . ARG A 1 235 ? 9.856 -7.529 -6.842 1.00 95.56 235 ARG A CA 1
ATOM 1810 C C . ARG A 1 235 ? 8.558 -7.313 -6.064 1.00 95.56 235 ARG A C 1
ATOM 1812 O O . ARG A 1 235 ? 8.403 -7.887 -4.990 1.00 95.56 235 ARG A O 1
ATOM 1819 N N . MET A 1 236 ? 7.641 -6.491 -6.581 1.00 96.81 236 MET A N 1
ATOM 1820 C CA . MET A 1 236 ? 6.318 -6.292 -5.980 1.00 96.81 236 MET A CA 1
ATOM 1821 C C . MET A 1 236 ? 5.504 -7.590 -6.000 1.00 96.81 236 MET A C 1
ATOM 1823 O O . MET A 1 236 ? 4.857 -7.911 -5.008 1.00 96.81 236 MET A O 1
ATOM 1827 N N . ALA A 1 237 ? 5.554 -8.330 -7.111 1.00 96.00 237 ALA A N 1
ATOM 1828 C CA . ALA A 1 237 ? 4.788 -9.555 -7.325 1.00 96.00 237 ALA A CA 1
ATOM 1829 C C . ALA A 1 237 ? 5.253 -10.742 -6.462 1.00 96.00 237 ALA A C 1
ATOM 1831 O O . ALA A 1 237 ? 4.499 -11.699 -6.283 1.00 96.00 237 ALA A O 1
ATOM 1832 N N . GLN A 1 238 ? 6.478 -10.701 -5.930 1.00 95.94 238 GLN A N 1
ATOM 1833 C CA . GLN A 1 238 ? 6.999 -11.763 -5.080 1.00 95.94 238 GLN A CA 1
ATOM 1834 C C . GLN A 1 238 ? 6.452 -11.666 -3.653 1.00 95.94 238 GLN A C 1
ATOM 1836 O O . GLN A 1 238 ? 6.708 -10.709 -2.922 1.00 95.94 238 GLN A O 1
ATOM 1841 N N . SER A 1 239 ? 5.777 -12.722 -3.211 1.00 96.12 239 SER A N 1
ATOM 1842 C CA . SER A 1 239 ? 5.393 -12.906 -1.818 1.00 96.12 239 SER A CA 1
ATOM 1843 C C . SER A 1 239 ? 6.628 -13.078 -0.931 1.00 96.12 239 SER A C 1
ATOM 1845 O O . SER A 1 239 ? 7.492 -13.926 -1.156 1.00 96.12 239 SER A O 1
ATOM 1847 N N . ARG A 1 240 ? 6.696 -12.270 0.120 1.00 96.06 240 ARG A N 1
ATOM 1848 C CA . ARG A 1 240 ? 7.747 -12.253 1.145 1.00 96.06 240 ARG A CA 1
ATOM 1849 C C . ARG A 1 240 ? 7.207 -12.613 2.521 1.00 96.06 240 ARG A C 1
ATOM 1851 O O . ARG A 1 240 ? 7.966 -12.617 3.491 1.00 96.06 240 ARG A O 1
ATOM 1858 N N . GLU A 1 241 ? 5.926 -12.962 2.610 1.00 94.00 241 GLU A N 1
ATOM 1859 C CA . GLU A 1 241 ? 5.339 -13.474 3.840 1.00 94.00 241 GLU A CA 1
ATOM 1860 C 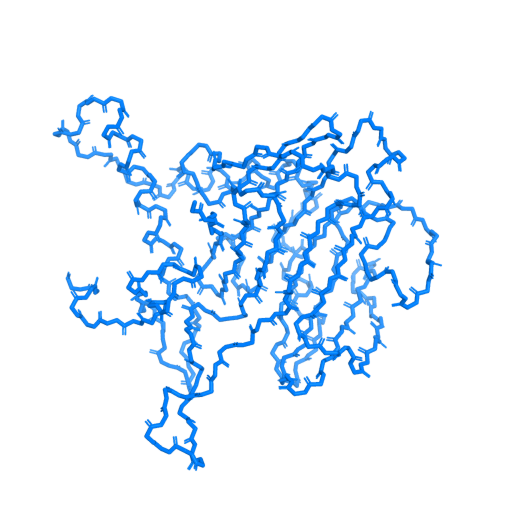C . GLU A 1 241 ? 6.103 -14.709 4.328 1.00 94.00 241 GLU A C 1
ATOM 1862 O O . GLU A 1 241 ? 6.484 -15.554 3.513 1.00 94.00 241 GLU A O 1
ATOM 1867 N N . PRO A 1 242 ? 6.359 -14.841 5.639 1.00 92.31 242 PRO A N 1
ATOM 1868 C CA . PRO A 1 242 ? 7.004 -16.029 6.168 1.00 92.31 242 PRO A CA 1
ATOM 1869 C C . PRO A 1 242 ? 6.080 -17.240 6.035 1.00 92.31 242 PRO A C 1
ATOM 1871 O O . PRO A 1 242 ? 4.869 -17.152 6.268 1.00 92.31 242 PRO A O 1
ATOM 1874 N N . ASN A 1 243 ? 6.673 -18.394 5.735 1.00 90.75 243 ASN A N 1
ATOM 1875 C CA . ASN A 1 243 ? 5.947 -19.655 5.779 1.00 90.75 243 ASN A CA 1
ATOM 1876 C C . ASN A 1 243 ? 5.464 -19.952 7.211 1.00 90.75 243 ASN A C 1
ATOM 1878 O O . ASN A 1 243 ? 6.143 -19.668 8.199 1.00 90.75 243 ASN A O 1
ATOM 1882 N N . SER A 1 244 ? 4.286 -20.552 7.318 1.00 87.06 244 SER A N 1
ATOM 1883 C CA . SER A 1 244 ? 3.667 -21.025 8.553 1.00 87.06 244 SER A CA 1
ATOM 1884 C C . SER A 1 244 ? 3.010 -22.385 8.311 1.00 87.06 244 SER A C 1
ATOM 1886 O O . SER A 1 244 ? 2.971 -22.868 7.184 1.00 87.06 244 SER A O 1
ATOM 1888 N N . ALA A 1 245 ? 2.433 -22.993 9.349 1.00 83.62 245 ALA A N 1
ATOM 1889 C CA . ALA A 1 245 ? 1.678 -24.240 9.202 1.00 83.62 245 ALA A CA 1
ATOM 1890 C C . ALA A 1 245 ? 0.442 -24.121 8.281 1.00 83.62 245 ALA A C 1
ATOM 1892 O O . ALA A 1 245 ? -0.131 -25.135 7.897 1.00 83.62 245 ALA A O 1
ATOM 1893 N N . GLN A 1 246 ? -0.004 -22.898 7.974 1.00 79.56 246 GLN A N 1
ATOM 1894 C CA . GLN A 1 246 ? -1.184 -22.635 7.143 1.00 79.56 246 GLN A CA 1
ATOM 1895 C C . GLN A 1 246 ? -0.870 -21.815 5.883 1.00 79.56 246 GLN A C 1
ATOM 1897 O O . GLN A 1 246 ? -1.757 -21.629 5.055 1.00 79.56 246 GLN A O 1
ATOM 1902 N N . ARG A 1 247 ? 0.362 -21.309 5.730 1.00 83.81 247 ARG A N 1
ATOM 1903 C CA . ARG A 1 247 ? 0.778 -20.452 4.610 1.00 83.81 247 ARG A CA 1
ATOM 1904 C C . ARG A 1 247 ? 2.133 -20.910 4.088 1.00 83.81 247 ARG A C 1
ATOM 1906 O O . ARG A 1 247 ? 3.105 -20.897 4.832 1.00 83.81 247 ARG A O 1
ATOM 1913 N N . HIS A 1 248 ? 2.208 -21.266 2.811 1.00 86.56 248 HIS A N 1
ATOM 1914 C CA . HIS A 1 248 ? 3.444 -21.735 2.164 1.00 86.56 248 HIS A CA 1
ATOM 1915 C C . HIS A 1 248 ? 3.816 -20.884 0.942 1.00 86.56 248 HIS A C 1
ATOM 1917 O O . HIS A 1 248 ? 4.377 -21.379 -0.028 1.00 86.56 248 HIS A O 1
ATOM 1923 N N . GLY A 1 249 ? 3.438 -19.603 0.972 1.00 88.00 249 GLY A N 1
ATOM 1924 C CA . GLY A 1 249 ? 3.560 -18.696 -0.164 1.00 88.00 249 GLY A CA 1
ATOM 1925 C C . GLY A 1 249 ? 4.891 -17.954 -0.263 1.00 88.00 249 GLY A C 1
ATOM 1926 O O . GLY A 1 249 ? 5.017 -17.111 -1.146 1.00 88.00 249 GLY A O 1
ATOM 1927 N N . HIS A 1 250 ? 5.860 -18.183 0.630 1.00 94.62 250 HIS A N 1
ATOM 1928 C CA . HIS A 1 250 ? 7.120 -17.437 0.600 1.00 94.62 250 HIS A CA 1
ATOM 1929 C C . HIS A 1 250 ? 7.882 -17.684 -0.707 1.00 94.62 250 HIS A C 1
ATOM 1931 O O . HIS A 1 250 ? 8.148 -18.828 -1.070 1.00 94.62 250 HIS A O 1
ATOM 1937 N N . GLY A 1 251 ? 8.258 -16.608 -1.392 1.00 94.19 251 GLY A N 1
ATOM 1938 C CA . GLY A 1 251 ? 8.998 -16.642 -2.649 1.00 94.19 251 GLY A CA 1
ATOM 1939 C C . GLY A 1 251 ? 8.139 -16.867 -3.895 1.00 94.19 251 GLY A C 1
ATOM 1940 O O . GLY A 1 251 ? 8.665 -16.703 -4.994 1.00 94.19 251 GLY A O 1
ATOM 1941 N N . LEU A 1 252 ? 6.846 -17.193 -3.753 1.00 94.94 252 LEU A N 1
ATOM 1942 C CA . LEU A 1 252 ? 5.942 -17.323 -4.900 1.00 94.94 252 LEU A CA 1
ATOM 1943 C C . LEU A 1 252 ? 5.736 -15.965 -5.579 1.00 94.94 252 LEU A C 1
ATOM 1945 O O . LEU A 1 252 ? 5.625 -14.949 -4.896 1.00 94.94 252 LEU A O 1
ATOM 1949 N N . ILE A 1 253 ? 5.660 -15.955 -6.910 1.00 95.69 253 ILE A N 1
ATOM 1950 C CA . ILE A 1 253 ? 5.433 -14.746 -7.713 1.00 95.69 253 ILE A CA 1
ATOM 1951 C C . ILE A 1 253 ? 4.045 -14.848 -8.344 1.00 95.69 253 ILE A C 1
ATOM 1953 O O . ILE A 1 253 ? 3.700 -15.876 -8.928 1.00 95.69 253 ILE A O 1
ATOM 1957 N N . VAL A 1 254 ? 3.230 -13.803 -8.192 1.00 95.44 254 VAL A N 1
ATOM 1958 C CA . VAL A 1 254 ? 1.900 -13.747 -8.814 1.00 95.44 254 VAL A CA 1
ATOM 1959 C C . VAL A 1 254 ? 1.984 -13.457 -10.313 1.00 95.44 254 VAL A C 1
ATOM 1961 O O . VAL A 1 254 ? 2.859 -12.714 -10.751 1.00 95.44 254 VAL A O 1
ATOM 1964 N N . ALA A 1 255 ? 1.056 -14.010 -11.098 1.00 94.19 255 ALA A N 1
ATOM 1965 C CA . ALA A 1 255 ? 1.051 -13.865 -12.556 1.00 94.19 255 ALA A CA 1
ATOM 1966 C C . ALA A 1 255 ? 0.783 -12.419 -13.021 1.00 94.19 255 ALA A C 1
ATOM 1968 O O . ALA A 1 255 ? 1.309 -11.979 -14.041 1.00 94.19 255 ALA A O 1
ATOM 1969 N N . SER A 1 256 ? -0.004 -11.649 -12.265 1.00 94.19 256 SER A N 1
ATOM 1970 C CA . SER A 1 256 ? -0.192 -10.214 -12.490 1.00 94.19 256 SER A CA 1
ATOM 1971 C C . SER A 1 256 ? -0.321 -9.448 -11.179 1.00 94.19 256 SER A C 1
ATOM 1973 O O . SER A 1 256 ? -0.766 -9.988 -10.173 1.00 94.19 256 SER A O 1
ATOM 1975 N N . LEU A 1 257 ? -0.016 -8.153 -11.188 1.00 94.88 257 LEU A N 1
ATOM 1976 C CA . LEU A 1 257 ? -0.395 -7.273 -10.081 1.00 94.88 257 LEU A CA 1
ATOM 1977 C C . LEU A 1 257 ? -1.921 -7.004 -10.103 1.00 94.88 257 LEU A C 1
ATOM 1979 O O . LEU A 1 257 ? -2.547 -7.133 -11.161 1.00 94.88 257 LEU A O 1
ATOM 1983 N N . PRO A 1 258 ? -2.545 -6.649 -8.964 1.00 91.56 258 PRO A N 1
ATOM 1984 C CA . PRO A 1 258 ? -3.957 -6.247 -8.919 1.00 91.56 258 PRO A CA 1
ATOM 1985 C C . PRO A 1 258 ? -4.238 -4.967 -9.744 1.00 91.56 258 PRO A C 1
ATOM 1987 O O . PRO A 1 258 ? -3.330 -4.234 -10.102 1.00 91.56 258 PRO A O 1
ATOM 1990 N N . ASP A 1 259 ? -5.472 -4.609 -10.099 1.00 76.69 259 ASP A N 1
ATOM 1991 C CA . ASP A 1 259 ? -6.768 -5.228 -9.762 1.00 76.69 259 ASP A CA 1
ATOM 1992 C C . ASP A 1 259 ? -7.192 -6.339 -10.749 1.00 76.69 259 ASP A C 1
ATOM 1994 O O . ASP A 1 259 ? -8.369 -6.672 -10.849 1.00 76.69 259 ASP A O 1
ATOM 1998 N N . GLY A 1 260 ? -6.258 -6.899 -11.529 1.00 67.31 260 GLY A N 1
ATOM 1999 C CA . GLY A 1 260 ? -6.548 -8.042 -12.400 1.00 67.31 260 GLY A CA 1
ATOM 2000 C C . GLY A 1 260 ? -6.908 -9.296 -11.597 1.00 67.31 260 GLY A C 1
ATOM 2001 O O . GLY A 1 260 ? -6.452 -9.455 -10.476 1.00 67.31 260 GLY A O 1
ATOM 2002 N N . LEU A 1 261 ? -7.672 -10.228 -12.175 1.00 69.81 261 LEU A N 1
ATOM 2003 C CA . LEU A 1 261 ? -8.056 -11.494 -11.515 1.00 69.81 261 LEU A CA 1
ATOM 2004 C C . LEU A 1 261 ? -6.860 -12.412 -11.181 1.00 69.81 261 LEU A C 1
ATOM 2006 O O . LEU A 1 261 ? -6.986 -13.349 -10.398 1.00 69.81 261 LEU A O 1
ATOM 2010 N N . TRP A 1 262 ? -5.695 -12.149 -11.776 1.00 80.94 262 TRP A N 1
ATOM 2011 C CA . TRP A 1 262 ? -4.560 -13.069 -11.820 1.00 80.94 262 TRP A CA 1
ATOM 2012 C C . TRP A 1 262 ? -3.409 -12.686 -10.885 1.00 80.94 262 TRP A C 1
ATOM 2014 O O . TRP A 1 262 ? -2.278 -13.117 -11.097 1.00 80.94 262 TRP A O 1
ATOM 2024 N N . PHE A 1 263 ? -3.675 -11.956 -9.792 1.00 90.19 263 PHE A N 1
ATOM 2025 C CA . PHE A 1 263 ? -2.711 -11.850 -8.681 1.00 90.19 263 PHE A CA 1
ATOM 2026 C C . PHE A 1 263 ? -2.680 -13.132 -7.834 1.00 90.19 263 PHE A C 1
ATOM 2028 O O . PHE A 1 263 ? -2.785 -13.140 -6.610 1.00 90.19 263 PHE A O 1
ATOM 2035 N N . THR A 1 264 ? -2.557 -14.253 -8.535 1.00 90.69 264 THR A N 1
ATOM 2036 C CA . THR A 1 264 ? -2.409 -15.614 -8.043 1.00 90.69 264 THR A CA 1
ATOM 2037 C C . THR A 1 264 ? -1.128 -16.200 -8.640 1.00 90.69 264 THR A C 1
ATOM 2039 O O . THR A 1 264 ? -0.764 -15.869 -9.771 1.00 90.69 264 THR A O 1
ATOM 2042 N N . PRO A 1 265 ? -0.386 -17.028 -7.891 1.00 89.94 265 PRO A N 1
ATOM 2043 C CA . PRO A 1 265 ? 0.824 -17.650 -8.408 1.00 89.94 265 PRO A CA 1
ATOM 2044 C C . PRO A 1 265 ? 0.477 -18.797 -9.357 1.00 89.94 265 PRO A C 1
ATOM 2046 O O . PRO A 1 265 ? -0.312 -19.678 -9.013 1.00 89.94 265 PRO A O 1
ATOM 2049 N N . TRP A 1 266 ? 1.116 -18.818 -10.525 1.00 90.25 266 TRP A N 1
ATOM 2050 C CA . TRP A 1 266 ? 1.029 -19.903 -11.499 1.00 90.25 266 TRP A CA 1
ATOM 2051 C C . TRP A 1 266 ? 2.426 -20.416 -11.833 1.00 90.25 266 TRP A C 1
ATOM 2053 O O . TRP A 1 266 ? 3.323 -19.636 -12.131 1.00 90.25 266 TRP A O 1
ATOM 2063 N N . VAL A 1 267 ? 2.603 -21.743 -11.811 1.00 89.12 267 VAL A N 1
ATOM 2064 C CA . VAL A 1 267 ? 3.916 -22.387 -12.017 1.00 89.12 267 VAL A CA 1
ATOM 2065 C C . VAL A 1 267 ? 4.555 -21.958 -13.337 1.00 89.12 267 VAL A C 1
ATOM 2067 O O . VAL A 1 267 ? 5.750 -21.705 -13.372 1.00 89.12 267 VAL A O 1
ATOM 2070 N N . ARG A 1 268 ? 3.757 -21.845 -14.407 1.00 94.56 268 ARG A N 1
ATOM 2071 C CA . ARG A 1 268 ? 4.228 -21.399 -15.725 1.00 94.56 268 ARG A CA 1
ATOM 2072 C C . ARG A 1 268 ? 4.795 -19.980 -15.683 1.00 94.56 268 ARG A C 1
ATOM 2074 O O . ARG A 1 268 ? 5.812 -19.731 -16.306 1.00 94.56 268 ARG A O 1
ATOM 2081 N N . ASP A 1 269 ? 4.116 -19.070 -14.995 1.00 91.62 269 ASP A N 1
ATOM 2082 C CA . ASP A 1 269 ? 4.447 -17.643 -14.951 1.00 91.62 269 ASP A CA 1
ATOM 2083 C C . ASP A 1 269 ? 5.632 -17.356 -14.008 1.00 91.62 269 ASP A C 1
ATOM 2085 O O . ASP A 1 269 ? 6.291 -16.329 -14.130 1.00 91.62 269 ASP A O 1
ATOM 2089 N N . MET A 1 270 ? 5.917 -18.277 -13.083 1.00 91.44 270 MET A N 1
ATOM 2090 C CA . MET A 1 270 ? 7.083 -18.229 -12.198 1.00 91.44 270 MET A CA 1
ATOM 2091 C C . MET A 1 270 ? 8.368 -18.819 -12.806 1.00 91.44 270 MET A C 1
ATOM 2093 O O . MET A 1 270 ? 9.437 -18.598 -12.234 1.00 91.44 270 MET A O 1
ATOM 2097 N N . ALA A 1 271 ? 8.251 -19.634 -13.860 1.00 84.44 271 ALA A N 1
ATOM 2098 C CA . ALA A 1 271 ? 9.340 -20.435 -14.428 1.00 84.44 271 ALA A CA 1
ATOM 2099 C C . ALA A 1 271 ? 10.191 -19.678 -15.456 1.00 84.44 271 ALA A C 1
ATOM 2101 O O . ALA A 1 271 ? 9.654 -18.784 -16.147 1.00 84.44 271 ALA A O 1
#

Foldseek 3Di:
DWAWAFQQQWIWTADQQARKTQWTFRGLFQAQAADPVCNPDPHHGTDTWFRTKDQPQLDRDWGWDDDPLASWIWIDDPFWIKIWHDFNLQLFSKIKIFTDGPDPVSLQQWMDTDTPFAFPDWDWDAAPNWIWIWTDGPPDQKIKIKTAQDPFDPDCPPDNRNGGRGRMIMITIGHHPDDCHVVVVSVCVSCVNPHPVVVVVVRVVVLVVPDDDDDPVQPDPVSVSVVSNVVNQQSRQANCDDDDPSDDRHRFGWLHGPPDPGSHGDPVSSD

Secondary structure (DSSP, 8-state):
--EEEE-SS-EEEE-TTT--EEEEESSSSSEEE--TTSTTS--EEPPB-EEEEEETT--S--EEEESTTSSPEEEEETTEEEEEE--TTS-S-EEEEEEE-SSHHHHTT-EEEEESS-EEEEEEEEETTEEEEEEEETT-S-EEEEEE-S--------TT-TT-S-SEEEEEEE-TT--HHHHHHHHHHHHTT--HHHHHHHHHHHHHHHPPPPPTT--SHHHHHHHHHHHHHHHHHB--PPP-SS---TT-BBSS-TTSTT-SB-HHHH-

Radius of gyration: 18.48 Å; chains: 1; bounding box: 43×52×48 Å